Protein AF-A0AAV1HXH6-F1 (afdb_monomer_lite)

Organism: NCBI:txid1274662

pLDDT: mean 84.02, std 16.21, range [29.72, 97.31]

Structure (mmCIF, N/CA/C/O backbone):
data_AF-A0AAV1HXH6-F1
#
_entry.id   AF-A0AAV1HXH6-F1
#
loop_
_atom_site.group_PDB
_atom_site.id
_atom_site.type_symbol
_atom_site.label_atom_id
_atom_site.label_alt_id
_atom_site.label_comp_id
_atom_site.label_asym_id
_atom_site.label_entity_id
_atom_site.label_seq_id
_atom_site.pdbx_PDB_ins_code
_atom_site.Cartn_x
_atom_site.Cartn_y
_atom_site.Cartn_z
_atom_site.occupancy
_atom_site.B_iso_or_equiv
_atom_site.auth_seq_id
_atom_site.auth_comp_id
_atom_site.auth_asym_id
_atom_site.auth_atom_id
_atom_site.pdbx_PDB_model_num
ATOM 1 N N . MET A 1 1 ? -9.340 16.991 22.546 1.00 29.72 1 MET A N 1
ATOM 2 C CA . MET A 1 1 ? -9.639 16.203 21.328 1.00 29.72 1 MET A CA 1
ATOM 3 C C . MET A 1 1 ? -10.365 14.950 21.791 1.00 29.72 1 MET A C 1
ATOM 5 O O . MET A 1 1 ? -9.831 14.283 22.661 1.00 29.72 1 MET A O 1
ATOM 9 N N . ARG A 1 2 ? -11.590 14.676 21.324 1.00 31.89 2 ARG A N 1
ATOM 10 C CA . ARG A 1 2 ? -12.298 13.435 21.685 1.00 31.89 2 ARG A CA 1
AT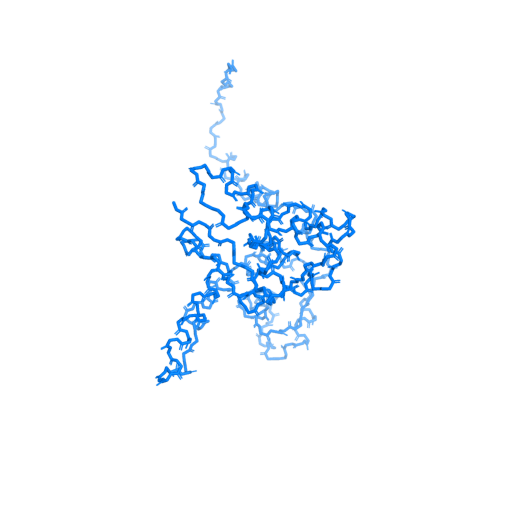OM 11 C C . ARG A 1 2 ? -11.776 12.326 20.773 1.00 31.89 2 ARG A C 1
ATOM 13 O O . ARG A 1 2 ? -12.082 12.335 19.585 1.00 31.89 2 ARG A O 1
ATOM 20 N N . HIS A 1 3 ? -10.936 11.441 21.297 1.00 36.97 3 HIS A N 1
ATOM 21 C CA . HIS A 1 3 ? -10.544 10.219 20.602 1.00 36.97 3 HIS A CA 1
ATOM 22 C C . HIS A 1 3 ? -11.524 9.132 21.024 1.00 36.97 3 HIS A C 1
ATOM 24 O O . HIS A 1 3 ? -11.464 8.638 22.142 1.00 36.97 3 HIS A O 1
ATOM 30 N N . THR A 1 4 ? -12.490 8.827 20.163 1.00 35.78 4 THR A N 1
ATOM 31 C CA . THR A 1 4 ? -13.353 7.662 20.355 1.00 35.78 4 THR A CA 1
ATOM 32 C C . THR A 1 4 ? -12.683 6.495 19.636 1.00 35.78 4 THR A C 1
ATOM 34 O O . THR A 1 4 ? -12.487 6.603 18.421 1.00 35.78 4 THR A O 1
ATOM 37 N N . PRO A 1 5 ? -12.290 5.411 20.327 1.00 47.81 5 PRO A N 1
ATOM 38 C CA . PRO A 1 5 ? -11.871 4.197 19.644 1.00 47.81 5 PRO A CA 1
ATOM 39 C C . PRO A 1 5 ? -13.063 3.687 18.831 1.00 47.81 5 PRO A C 1
ATOM 41 O O . PRO A 1 5 ? -14.157 3.503 19.364 1.00 47.81 5 PRO A O 1
ATOM 44 N N . VAL A 1 6 ? -12.878 3.529 17.520 1.00 53.16 6 VAL A N 1
ATOM 45 C CA . VAL A 1 6 ? -13.952 3.075 16.634 1.00 53.16 6 VAL A CA 1
ATOM 46 C C . VAL A 1 6 ? -13.700 1.621 16.271 1.00 53.16 6 VAL A C 1
ATOM 48 O O . VAL A 1 6 ? -12.845 1.314 15.444 1.00 53.16 6 VAL A O 1
ATOM 51 N N . ALA A 1 7 ? -14.451 0.732 16.910 1.00 60.41 7 ALA A N 1
ATOM 52 C CA . ALA A 1 7 ? -14.540 -0.681 16.572 1.00 60.41 7 ALA A CA 1
ATOM 53 C C . ALA A 1 7 ? -15.967 -0.988 16.107 1.00 60.41 7 ALA A C 1
ATOM 55 O O . ALA A 1 7 ? -16.924 -0.356 16.562 1.00 60.41 7 ALA A O 1
ATOM 56 N N . LEU A 1 8 ? -16.123 -1.959 15.206 1.00 60.53 8 LEU A N 1
ATOM 57 C CA . LEU A 1 8 ? -17.444 -2.487 14.888 1.00 60.53 8 LEU A CA 1
ATOM 58 C C . LEU A 1 8 ? -17.823 -3.460 16.007 1.00 60.53 8 LEU A C 1
ATOM 60 O O . LEU A 1 8 ? -17.295 -4.567 16.084 1.00 60.53 8 LEU A O 1
ATOM 64 N N . LEU A 1 9 ? -18.672 -3.003 16.920 1.00 70.25 9 LEU A N 1
ATOM 65 C CA . LEU A 1 9 ? -19.090 -3.780 18.078 1.00 70.25 9 LEU A CA 1
ATOM 66 C C . LEU A 1 9 ? -20.442 -4.421 17.790 1.00 70.25 9 LEU A C 1
ATOM 68 O O . LEU A 1 9 ? -21.387 -3.743 17.383 1.00 70.25 9 LEU A O 1
ATOM 72 N N . LEU A 1 10 ? -20.540 -5.724 18.047 1.00 76.62 10 LEU A N 1
ATOM 73 C CA . LEU A 1 10 ? -21.838 -6.354 18.263 1.00 76.62 10 LEU A CA 1
ATOM 74 C C . LEU A 1 10 ? -22.478 -5.754 19.523 1.00 76.62 10 LEU A C 1
ATOM 76 O O . LEU A 1 10 ? -21.785 -5.183 20.372 1.00 76.62 10 LEU A O 1
ATOM 80 N N . GLN A 1 11 ? -23.798 -5.875 19.647 1.00 86.12 11 GLN A N 1
ATOM 81 C CA . GLN A 1 11 ? -24.549 -5.297 20.763 1.00 86.12 11 GLN A CA 1
ATOM 82 C C . GLN A 1 11 ? -23.999 -5.764 22.122 1.00 86.12 11 GLN A C 1
ATOM 84 O O . GLN A 1 11 ? -23.861 -4.961 23.044 1.00 86.12 11 GLN A O 1
ATOM 89 N N . GLU A 1 12 ? -23.599 -7.032 22.210 1.00 88.50 12 GLU A N 1
ATOM 90 C CA . GLU A 1 12 ? -22.975 -7.644 23.381 1.00 88.50 12 GLU A CA 1
ATOM 91 C C . GLU A 1 12 ? -21.614 -7.007 23.697 1.00 88.50 12 GLU A C 1
ATOM 93 O O . GLU A 1 12 ? -21.319 -6.698 24.850 1.00 88.50 12 GLU A O 1
ATOM 98 N N . GLY A 1 13 ? -20.796 -6.749 22.671 1.00 88.25 13 GLY A N 1
ATOM 99 C CA . GLY A 1 13 ? -19.498 -6.092 22.829 1.00 88.25 13 GLY A CA 1
ATOM 100 C C . GLY A 1 13 ? -19.638 -4.657 23.337 1.00 88.25 13 GLY A C 1
ATOM 101 O O . GLY A 1 13 ? -18.912 -4.253 24.241 1.00 88.25 13 GLY A O 1
ATOM 102 N N . LEU A 1 14 ? -20.608 -3.898 22.816 1.00 90.88 14 LEU A N 1
ATOM 103 C CA . LEU A 1 14 ? -20.882 -2.542 23.297 1.00 90.88 14 LEU A CA 1
ATOM 104 C C . LEU A 1 14 ? -21.309 -2.540 24.769 1.00 90.88 14 LEU A C 1
ATOM 106 O O . LEU A 1 14 ? -20.823 -1.710 25.537 1.00 90.88 14 LEU A O 1
ATOM 110 N N . GLN A 1 15 ? -22.176 -3.474 25.166 1.00 93.06 15 GLN A N 1
ATOM 111 C CA . GLN A 1 15 ? -22.604 -3.606 26.556 1.00 93.06 15 GLN A CA 1
ATOM 112 C C . GLN A 1 15 ? -21.409 -3.877 27.482 1.00 93.06 15 GLN A C 1
ATOM 114 O O . GLN A 1 15 ? -21.272 -3.210 28.505 1.00 93.06 15 GLN A O 1
ATOM 119 N N . VAL A 1 16 ? -20.506 -4.787 27.097 1.00 93.81 16 VAL A N 1
ATOM 120 C CA . VAL A 1 16 ? -19.280 -5.074 27.860 1.00 93.81 16 VAL A CA 1
ATOM 121 C C . VAL A 1 16 ? -18.440 -3.810 28.081 1.00 93.81 16 VAL A C 1
ATOM 123 O O . VAL A 1 16 ? -17.980 -3.571 29.197 1.00 93.81 16 VAL A O 1
ATOM 126 N N . LEU A 1 17 ? -18.271 -2.974 27.052 1.00 93.81 17 LEU A N 1
ATOM 127 C CA . LEU A 1 17 ? -17.514 -1.723 27.182 1.00 93.81 17 LEU A CA 1
ATOM 128 C C . LEU A 1 17 ? -18.231 -0.674 28.045 1.00 93.81 17 LEU A C 1
ATOM 130 O O . LEU A 1 17 ? -17.579 0.086 28.758 1.00 93.81 17 LEU A O 1
ATOM 134 N N . GLN A 1 18 ? -19.564 -0.615 27.989 1.00 94.31 18 GLN A N 1
ATOM 135 C CA . GLN A 1 18 ? -20.363 0.294 28.816 1.00 94.31 18 GLN A CA 1
ATOM 136 C C . GLN A 1 18 ? -20.326 -0.095 30.301 1.00 94.31 18 GLN A C 1
ATOM 138 O O . GLN A 1 18 ? -20.235 0.785 31.155 1.00 94.31 18 GLN A O 1
ATOM 143 N N . GLU A 1 19 ? -20.360 -1.394 30.608 1.00 95.38 19 GLU A N 1
ATOM 144 C CA . GLU A 1 19 ? -20.298 -1.921 31.978 1.00 95.38 19 GLU A CA 1
ATOM 145 C C . GLU A 1 19 ? -18.957 -1.659 32.674 1.00 95.38 19 GLU A C 1
ATOM 147 O O . GLU A 1 19 ? -18.934 -1.500 33.893 1.00 95.38 19 GLU A O 1
ATOM 152 N N . ASP A 1 20 ? -17.846 -1.608 31.932 1.00 95.25 20 ASP A N 1
ATOM 153 C CA . ASP A 1 20 ? -16.529 -1.294 32.507 1.00 95.25 20 ASP A CA 1
ATOM 154 C C . ASP A 1 20 ? -16.483 0.120 33.114 1.00 95.25 20 ASP A C 1
ATOM 156 O O . ASP A 1 20 ? -15.758 0.372 34.077 1.00 95.25 20 ASP A O 1
ATOM 160 N N . GLY A 1 21 ? -17.269 1.052 32.568 1.00 94.00 21 GLY A N 1
ATOM 161 C CA . GLY A 1 21 ? -17.393 2.423 33.064 1.00 94.00 21 GLY A CA 1
ATOM 162 C C . GLY A 1 21 ? -16.171 3.319 32.824 1.00 94.00 21 GLY A C 1
ATOM 163 O O . GLY A 1 21 ? -16.298 4.536 32.955 1.00 94.00 21 GLY A O 1
ATOM 164 N N . ARG A 1 22 ? -15.010 2.767 32.439 1.00 95.12 22 ARG A N 1
ATOM 165 C CA . ARG A 1 22 ? -13.796 3.535 32.109 1.00 95.12 22 ARG A CA 1
ATOM 166 C C . ARG A 1 22 ? -13.632 3.678 30.599 1.00 95.12 22 ARG A C 1
ATOM 168 O O . ARG A 1 22 ? -13.420 4.783 30.118 1.00 95.12 22 ARG A O 1
ATOM 175 N N . VAL A 1 23 ? -13.834 2.606 29.830 1.00 94.56 23 VAL A N 1
ATOM 176 C CA . VAL A 1 23 ? -13.575 2.594 28.372 1.00 94.56 23 VAL A CA 1
ATOM 177 C C . VAL A 1 23 ? -14.225 3.757 27.603 1.00 94.56 23 VAL A C 1
ATOM 179 O O . VAL A 1 23 ? -13.621 4.306 26.685 1.00 94.56 23 VAL A O 1
ATOM 182 N N . LEU A 1 24 ? -15.445 4.159 27.973 1.00 93.56 24 LEU A N 1
ATOM 183 C CA . LEU A 1 24 ? -16.192 5.242 27.314 1.00 93.56 24 LEU A CA 1
ATOM 184 C C . LEU A 1 24 ? -16.243 6.545 28.135 1.00 93.56 24 LEU A C 1
A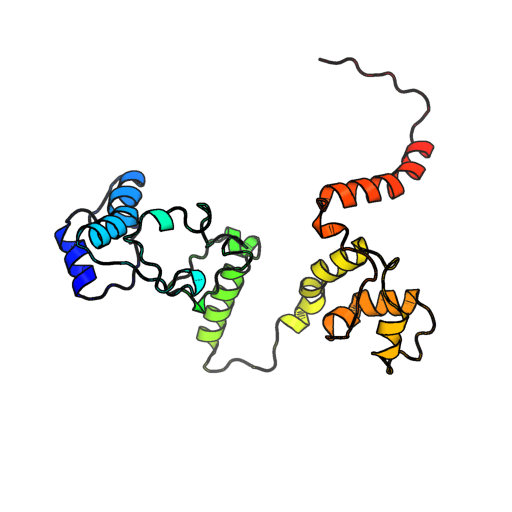TOM 186 O O . LEU A 1 24 ? -17.061 7.422 27.850 1.00 93.56 24 LEU A O 1
ATOM 190 N N . ALA A 1 25 ? -15.399 6.676 29.160 1.00 94.31 25 ALA A N 1
ATOM 191 C CA . ALA A 1 25 ? -15.329 7.868 29.996 1.00 94.31 25 ALA A CA 1
ATOM 192 C C . ALA A 1 25 ? -14.592 9.029 29.304 1.00 94.31 25 ALA A C 1
ATOM 194 O O . ALA A 1 25 ? -13.835 8.860 28.346 1.00 94.31 25 ALA A O 1
ATOM 195 N N . CYS A 1 26 ? -14.812 10.241 29.813 1.00 95.19 26 CYS A N 1
ATOM 196 C CA . CYS A 1 26 ? -14.028 11.410 29.431 1.00 95.19 26 CYS A CA 1
ATOM 197 C C . CYS A 1 26 ? -12.743 11.465 30.259 1.00 95.19 26 CYS A C 1
ATOM 199 O O . CYS A 1 26 ? -12.790 11.343 31.482 1.00 95.19 26 CYS A O 1
ATOM 201 N N . TYR A 1 27 ? -11.625 11.739 29.595 1.00 94.94 27 TYR A N 1
ATOM 202 C CA . TYR A 1 27 ? -10.315 11.882 30.222 1.00 94.94 27 TYR A CA 1
ATOM 203 C C . TYR A 1 27 ? -9.724 13.258 29.931 1.00 94.94 27 TYR A C 1
ATOM 205 O O . TYR A 1 27 ? -9.927 13.817 28.849 1.00 94.94 27 TYR A O 1
ATOM 213 N N . GLU A 1 28 ? -8.983 13.796 30.898 1.00 95.88 28 GLU A N 1
ATOM 214 C CA . GLU A 1 28 ? -8.232 15.045 30.734 1.00 95.88 28 GLU A CA 1
ATOM 215 C C . GLU A 1 28 ? -6.853 14.802 30.102 1.00 95.88 28 GLU A C 1
ATOM 217 O O . GLU A 1 28 ? -6.358 15.648 29.357 1.00 95.88 28 GLU A O 1
ATOM 222 N N . ASP A 1 29 ? -6.261 13.627 30.348 1.00 95.12 29 ASP A N 1
ATOM 223 C CA . ASP A 1 29 ? -4.942 13.237 29.848 1.00 95.12 29 ASP A CA 1
ATOM 224 C C . ASP A 1 29 ? -5.046 12.262 28.657 1.00 95.12 29 ASP A C 1
ATOM 226 O O . ASP A 1 29 ? -5.858 11.328 28.624 1.00 95.12 29 ASP A O 1
ATOM 230 N N . MET A 1 30 ? -4.179 12.464 27.665 1.00 93.75 30 MET A N 1
ATOM 231 C CA . MET A 1 30 ? -4.030 11.575 26.516 1.00 93.75 30 MET A CA 1
ATOM 232 C C . MET A 1 30 ? -3.557 10.176 26.930 1.00 93.75 30 MET A C 1
ATOM 234 O O . MET A 1 30 ? -4.036 9.192 26.375 1.00 93.75 30 MET A O 1
ATOM 238 N N . ARG A 1 31 ? -2.651 10.066 27.906 1.00 95.19 31 ARG A N 1
ATOM 239 C CA . ARG A 1 31 ? -2.173 8.789 28.450 1.00 95.19 31 ARG A CA 1
ATOM 240 C C . ARG A 1 31 ? -3.334 7.958 28.976 1.00 95.19 31 ARG A C 1
ATOM 242 O O . ARG A 1 31 ? -3.424 6.777 28.660 1.00 95.19 31 ARG A O 1
ATOM 249 N N . ASP A 1 32 ? -4.219 8.578 29.748 1.00 95.31 32 ASP A N 1
ATOM 250 C CA . ASP A 1 32 ? -5.373 7.895 30.330 1.00 95.31 32 ASP A CA 1
ATOM 251 C C . ASP A 1 32 ? -6.391 7.519 29.249 1.00 95.31 32 ASP A C 1
ATOM 253 O O . ASP A 1 32 ? -6.935 6.419 29.282 1.00 95.31 32 ASP A O 1
ATOM 257 N N . THR A 1 33 ? -6.557 8.363 28.226 1.00 94.12 33 THR A N 1
ATOM 258 C CA . THR A 1 33 ? -7.357 8.025 27.038 1.00 94.12 33 THR A CA 1
ATOM 259 C C . THR A 1 33 ? -6.810 6.780 26.330 1.00 94.12 33 THR A C 1
ATOM 261 O O . THR A 1 33 ? -7.553 5.842 26.058 1.00 94.12 33 THR A O 1
ATOM 264 N N . ILE A 1 34 ? -5.504 6.728 26.056 1.00 90.81 34 ILE A N 1
ATOM 265 C CA . ILE A 1 34 ? -4.877 5.581 25.384 1.00 90.81 34 ILE A CA 1
ATOM 266 C C . ILE A 1 34 ? -5.000 4.329 26.254 1.00 90.81 34 ILE A C 1
ATOM 268 O O . ILE A 1 34 ? -5.398 3.272 25.772 1.00 90.81 34 ILE A O 1
ATOM 272 N N . TYR A 1 35 ? -4.670 4.438 27.540 1.00 94.62 35 TYR A N 1
ATOM 273 C CA . TYR A 1 35 ? -4.611 3.285 28.427 1.00 94.62 35 TYR A CA 1
ATOM 274 C C . TYR A 1 35 ? -5.999 2.719 28.740 1.00 94.62 35 TYR A C 1
ATOM 276 O O . TYR A 1 35 ? -6.219 1.525 28.565 1.00 94.62 35 TYR A O 1
ATOM 284 N N . TYR A 1 36 ? -6.946 3.555 29.176 1.00 95.12 36 TYR A N 1
ATOM 285 C CA . TYR A 1 36 ? -8.262 3.083 29.610 1.00 95.12 36 TYR A CA 1
ATOM 286 C C . TYR A 1 36 ? -9.274 2.950 28.472 1.00 95.12 36 TYR A C 1
ATOM 288 O O . TYR A 1 36 ? -10.127 2.071 28.552 1.00 95.12 36 TYR A O 1
ATOM 296 N N . ALA A 1 37 ? -9.197 3.776 27.424 1.00 93.56 37 ALA A N 1
ATOM 297 C CA . ALA A 1 37 ? -10.134 3.690 26.305 1.00 93.56 37 ALA A CA 1
ATOM 298 C C . ALA A 1 37 ? -9.582 2.832 25.161 1.00 93.56 37 ALA A C 1
ATOM 300 O O . ALA A 1 37 ? -10.184 1.819 24.827 1.00 93.56 37 ALA A O 1
ATOM 301 N N . GLU A 1 38 ? -8.443 3.190 24.560 1.00 89.94 38 GLU A N 1
ATOM 302 C CA . GLU A 1 38 ? -7.959 2.501 23.348 1.00 89.94 38 GLU A CA 1
ATOM 303 C C . GLU A 1 38 ? -7.479 1.069 23.641 1.00 89.94 38 GLU A C 1
ATOM 305 O O . GLU A 1 38 ? -8.010 0.099 23.097 1.00 89.94 38 GLU A O 1
ATOM 310 N N . VAL A 1 39 ? -6.495 0.931 24.533 1.00 90.81 39 VAL A N 1
ATOM 311 C CA . VAL A 1 39 ? -5.961 -0.372 24.960 1.00 90.81 39 VAL A CA 1
ATOM 312 C C . VAL A 1 39 ? -6.952 -1.067 25.892 1.00 90.81 39 VAL A C 1
ATOM 314 O O . VAL A 1 39 ? -7.214 -2.261 25.739 1.00 90.81 39 VAL A O 1
ATOM 317 N N . GLY A 1 40 ? -7.552 -0.308 26.812 1.00 94.56 40 GLY A N 1
ATOM 318 C CA . GLY A 1 40 ? -8.512 -0.810 27.789 1.00 94.56 40 GLY A CA 1
ATOM 319 C C . GLY A 1 40 ? -9.739 -1.457 27.155 1.00 94.56 40 GLY A C 1
ATOM 320 O O . GLY A 1 40 ? -10.127 -2.528 27.602 1.00 94.56 40 GLY A O 1
ATOM 321 N N . ALA A 1 41 ? -10.281 -0.916 26.053 1.00 94.19 41 ALA A N 1
ATOM 322 C CA . ALA A 1 41 ? -11.383 -1.564 25.335 1.00 94.19 41 ALA A CA 1
ATOM 323 C C . ALA A 1 41 ? -11.033 -2.997 24.914 1.00 94.19 41 ALA A C 1
ATOM 325 O O . ALA A 1 41 ? -11.830 -3.917 25.099 1.00 94.19 41 ALA A O 1
ATOM 326 N N . SER A 1 42 ? -9.830 -3.195 24.370 1.00 92.44 42 SER A N 1
ATOM 327 C CA . SER A 1 42 ? -9.375 -4.519 23.942 1.00 92.44 42 SER A CA 1
ATOM 328 C C . SER A 1 42 ? -9.174 -5.444 25.142 1.00 92.44 42 SER A C 1
ATOM 330 O O . SER A 1 42 ? -9.623 -6.588 25.116 1.00 92.44 42 SER A O 1
ATOM 332 N N . ALA A 1 43 ? -8.564 -4.935 26.218 1.00 93.62 43 ALA A N 1
ATOM 333 C CA . ALA A 1 43 ? -8.366 -5.686 27.453 1.00 93.62 43 ALA A CA 1
ATOM 334 C C . ALA A 1 43 ? -9.698 -6.143 28.071 1.00 93.62 43 ALA A C 1
ATOM 336 O O . ALA A 1 43 ? -9.862 -7.332 28.322 1.00 93.62 43 ALA A O 1
ATOM 337 N N . THR A 1 44 ? -10.683 -5.249 28.221 1.00 95.12 44 THR A N 1
ATOM 338 C CA . THR A 1 44 ? -12.005 -5.568 28.786 1.00 95.12 44 THR A CA 1
ATOM 339 C C . THR A 1 44 ? -12.713 -6.675 27.996 1.00 95.12 44 THR A C 1
ATOM 341 O O . THR A 1 44 ? -13.294 -7.586 28.588 1.00 95.12 44 THR A O 1
ATOM 344 N N . ILE A 1 45 ? -12.663 -6.630 26.660 1.00 93.88 45 ILE A N 1
ATOM 345 C CA . ILE A 1 45 ? -13.258 -7.668 25.803 1.00 93.88 45 ILE A CA 1
ATOM 346 C C . ILE A 1 45 ? -12.587 -9.026 26.056 1.00 93.88 45 ILE A C 1
ATOM 348 O O . ILE A 1 45 ? -13.282 -10.023 26.270 1.00 93.88 45 ILE A O 1
ATOM 352 N N . LEU A 1 46 ? -11.251 -9.059 26.085 1.00 93.75 46 LEU A N 1
ATOM 353 C CA . LEU A 1 46 ? -10.477 -10.284 26.302 1.00 93.75 46 LEU A CA 1
ATOM 354 C C . LEU A 1 46 ? -10.653 -10.848 27.724 1.00 93.75 46 LEU A C 1
ATOM 356 O O . LEU A 1 46 ? -10.817 -12.056 27.888 1.00 93.75 46 LEU A O 1
ATOM 360 N N . GLU A 1 47 ? -10.690 -9.995 28.751 1.00 94.12 47 GLU A N 1
ATOM 361 C CA . GLU A 1 47 ? -10.910 -10.374 30.158 1.00 94.12 47 GLU A CA 1
ATOM 362 C C . GLU A 1 47 ? -12.281 -11.027 30.387 1.00 94.12 47 GLU A C 1
ATOM 364 O O . GLU A 1 47 ? -12.425 -11.898 31.246 1.00 94.12 47 GLU A O 1
ATOM 369 N N . ARG A 1 48 ? -13.291 -10.654 29.591 1.00 92.94 48 ARG A N 1
ATOM 370 C CA . ARG A 1 48 ? -14.627 -11.272 29.608 1.00 92.94 48 ARG A CA 1
ATOM 371 C C . ARG A 1 48 ? -14.707 -12.569 28.785 1.00 92.94 48 ARG A C 1
ATOM 373 O O . ARG A 1 48 ? -15.789 -13.132 28.646 1.00 92.94 48 ARG A O 1
ATOM 380 N N . GLY A 1 49 ? -13.582 -13.061 28.260 1.00 92.19 49 GLY A N 1
ATOM 381 C CA . GLY A 1 49 ? -13.476 -14.333 27.535 1.00 92.19 49 GLY A CA 1
ATOM 382 C C . GLY A 1 49 ? -13.830 -14.263 26.046 1.00 92.19 49 GLY A C 1
ATOM 383 O O . GLY A 1 49 ? -13.754 -15.285 25.353 1.00 92.19 49 GLY A O 1
ATOM 384 N N . TYR A 1 50 ? -14.181 -13.079 25.541 1.00 92.38 50 TYR A N 1
ATOM 385 C CA . TYR A 1 50 ? -14.380 -12.848 24.113 1.00 92.38 50 TYR A CA 1
ATOM 386 C C . TYR A 1 50 ? -13.033 -12.734 23.388 1.00 92.38 50 TYR A C 1
ATOM 388 O O . TYR A 1 50 ? -11.981 -12.575 24.003 1.00 92.38 50 TYR A O 1
ATOM 396 N N . THR A 1 51 ? -13.062 -12.824 22.059 1.00 92.12 51 THR A N 1
ATOM 397 C CA . THR A 1 51 ? -11.919 -12.483 21.201 1.00 92.12 51 THR A CA 1
ATOM 398 C C . THR A 1 51 ? -12.260 -11.258 20.363 1.00 92.12 51 THR A C 1
ATOM 400 O O . THR A 1 51 ? -13.424 -10.880 20.229 1.00 92.12 51 THR A O 1
ATOM 403 N N . ILE A 1 52 ? -11.233 -10.653 19.785 1.00 91.50 52 ILE A N 1
ATOM 404 C CA . ILE A 1 52 ? -11.346 -9.592 18.788 1.00 91.50 52 ILE A CA 1
ATOM 405 C C . ILE A 1 52 ? -11.109 -10.234 17.417 1.00 91.50 52 ILE A C 1
ATOM 407 O O . ILE A 1 52 ? -10.442 -11.261 17.323 1.00 91.50 52 ILE A O 1
ATOM 411 N N . ASP A 1 53 ? -11.669 -9.668 16.356 1.00 91.50 53 ASP A N 1
ATOM 412 C CA . ASP A 1 53 ? -11.353 -10.073 14.986 1.00 91.50 53 ASP A CA 1
ATOM 413 C C . ASP A 1 53 ? -11.015 -8.833 14.151 1.00 91.50 53 ASP A C 1
ATOM 415 O O . ASP A 1 53 ? -11.273 -7.697 14.560 1.00 91.50 53 ASP A O 1
ATOM 419 N N . SER A 1 54 ? -10.411 -9.045 12.986 1.00 90.88 54 SER A N 1
ATOM 420 C CA . SER A 1 54 ? -9.970 -7.987 12.087 1.00 90.88 54 SER A CA 1
ATOM 421 C C . SER A 1 54 ? -10.544 -8.169 10.688 1.00 90.88 54 SER A C 1
ATOM 423 O O . SER A 1 54 ? -10.634 -9.276 10.160 1.00 90.88 54 SER A O 1
ATOM 425 N N . LEU A 1 55 ? -10.887 -7.048 10.051 1.00 91.94 55 LEU A N 1
ATOM 426 C CA . LEU A 1 55 ? -11.200 -7.016 8.620 1.00 91.94 55 LEU A CA 1
ATOM 427 C C . LEU A 1 55 ? -9.938 -7.174 7.756 1.00 91.94 55 LEU A C 1
ATOM 429 O O . LEU A 1 55 ? -10.030 -7.584 6.599 1.00 91.94 55 LEU A O 1
ATOM 433 N N . MET A 1 56 ? -8.762 -6.906 8.329 1.00 91.88 56 MET A N 1
ATOM 434 C CA . MET A 1 56 ? -7.487 -7.076 7.646 1.00 91.88 56 MET A CA 1
ATOM 435 C C . MET A 1 56 ? -7.179 -8.562 7.474 1.00 91.88 56 MET A C 1
ATOM 437 O O . MET A 1 56 ? -7.071 -9.298 8.457 1.00 91.88 56 MET A O 1
ATOM 441 N N . LEU A 1 57 ? -6.976 -8.993 6.227 1.00 91.31 57 LEU A N 1
ATOM 442 C CA . LEU A 1 57 ? -6.855 -10.411 5.874 1.00 91.31 57 LEU A CA 1
ATOM 443 C C . LEU A 1 57 ? -5.769 -11.163 6.656 1.00 91.31 57 LEU A C 1
ATOM 445 O O . LEU A 1 57 ? -5.990 -12.311 7.029 1.00 91.31 57 LEU A O 1
ATOM 449 N N . ARG A 1 58 ? -4.630 -10.528 6.955 1.00 90.44 58 ARG A N 1
ATOM 450 C CA . ARG A 1 58 ? -3.536 -11.139 7.733 1.00 90.44 58 ARG A CA 1
ATOM 451 C C . ARG A 1 58 ? -3.930 -11.488 9.169 1.00 90.44 58 ARG A C 1
ATOM 453 O O . ARG A 1 58 ? -3.376 -12.419 9.740 1.00 90.44 58 ARG A O 1
ATOM 460 N N . TYR A 1 59 ? -4.824 -10.702 9.762 1.00 91.81 59 TYR A N 1
ATOM 461 C CA . TYR A 1 59 ? -5.167 -10.769 11.186 1.00 91.81 59 TYR A CA 1
ATOM 462 C C . TYR A 1 59 ? -6.546 -11.377 11.436 1.00 91.81 59 TYR A C 1
ATOM 464 O O . TYR A 1 59 ? -6.966 -11.509 12.586 1.00 91.81 59 TYR A O 1
ATOM 472 N N . LYS A 1 60 ? -7.250 -11.743 10.364 1.00 92.81 60 LYS A N 1
ATOM 473 C CA . LYS A 1 60 ? -8.570 -12.349 10.427 1.00 92.81 60 LYS A CA 1
ATOM 474 C C . LYS A 1 60 ? -8.501 -13.737 11.060 1.00 92.81 60 LYS A C 1
ATOM 476 O O . LYS A 1 60 ? -7.699 -14.574 10.649 1.00 92.81 60 LYS A O 1
ATOM 481 N N . GLY A 1 61 ? -9.371 -13.993 12.030 1.00 93.81 61 GLY A N 1
ATOM 482 C CA . GLY A 1 61 ? -9.468 -15.274 12.729 1.00 93.81 61 GLY A CA 1
ATOM 483 C C . GLY A 1 61 ? -8.305 -15.573 13.680 1.00 93.81 61 GLY A C 1
ATOM 484 O O . GLY A 1 61 ? -8.214 -16.692 14.183 1.00 93.81 61 GLY A O 1
ATOM 485 N N . VAL A 1 62 ? -7.419 -14.606 13.939 1.00 93.69 62 VAL A N 1
ATOM 486 C CA . VAL A 1 62 ? -6.381 -14.749 14.965 1.00 93.69 62 VAL A CA 1
ATOM 487 C C . VAL A 1 62 ? -7.046 -14.771 16.341 1.00 93.69 62 VAL A C 1
ATOM 489 O O . VAL A 1 62 ? -7.834 -13.890 16.677 1.00 93.69 62 VAL A O 1
ATOM 492 N N . ASP A 1 63 ? -6.717 -15.775 17.155 1.00 93.62 63 ASP A N 1
ATOM 493 C CA . ASP A 1 63 ? -7.171 -15.827 18.544 1.00 93.62 63 ASP A CA 1
ATOM 494 C C . ASP A 1 63 ? -6.286 -14.936 19.420 1.00 93.62 63 ASP A C 1
ATOM 496 O O . ASP A 1 63 ? -5.165 -15.301 19.786 1.00 93.62 63 ASP A O 1
ATOM 500 N N . TRP A 1 64 ? -6.798 -13.761 19.773 1.00 92.56 64 TRP A N 1
ATOM 501 C CA . TRP A 1 64 ? -6.071 -12.776 20.575 1.00 92.56 64 TRP A CA 1
ATOM 502 C C . TRP A 1 64 ? -6.068 -13.087 22.070 1.00 92.56 64 TRP A C 1
ATOM 504 O O . TRP A 1 64 ? -5.381 -12.409 22.831 1.00 92.56 64 TRP A O 1
ATOM 514 N N . ARG A 1 65 ? -6.769 -14.135 22.514 1.00 92.81 65 ARG A N 1
ATOM 515 C CA . ARG A 1 65 ? -6.659 -14.632 23.894 1.00 92.81 65 ARG A CA 1
ATOM 516 C C . ARG A 1 65 ? -5.344 -15.382 24.109 1.00 92.81 65 ARG A C 1
ATOM 518 O O . ARG A 1 65 ? -4.865 -15.479 25.236 1.00 92.81 65 ARG A O 1
ATOM 525 N N . ASN A 1 66 ? -4.740 -15.892 23.033 1.00 93.44 66 ASN A N 1
ATOM 526 C CA . ASN A 1 66 ? -3.408 -16.473 23.078 1.00 93.44 66 ASN A CA 1
ATOM 527 C C . ASN A 1 66 ? -2.340 -15.367 23.035 1.00 93.44 66 ASN A C 1
ATOM 529 O O . ASN A 1 66 ? -2.094 -14.758 21.993 1.00 93.44 66 ASN A O 1
ATOM 533 N N . GLN A 1 67 ? -1.663 -15.151 24.164 1.00 92.25 67 GLN A N 1
ATOM 534 C CA . GLN A 1 67 ? -0.637 -14.114 24.304 1.00 92.25 67 GLN A CA 1
ATOM 535 C C . GLN A 1 67 ? 0.584 -14.318 23.397 1.00 92.25 67 GLN A C 1
ATOM 537 O O . GLN A 1 67 ? 1.287 -13.350 23.117 1.00 92.25 67 GLN A O 1
ATOM 542 N N . SER A 1 68 ? 0.820 -15.523 22.857 1.00 92.69 68 SER A N 1
ATOM 543 C CA . SER A 1 68 ? 1.883 -15.714 21.858 1.00 92.69 68 SER A CA 1
ATOM 544 C C . SER A 1 68 ? 1.645 -14.912 20.574 1.00 92.69 68 SER A C 1
ATOM 546 O O . SER A 1 68 ? 2.572 -14.724 19.795 1.00 92.69 68 SER A O 1
ATOM 548 N N . ASN A 1 69 ? 0.413 -14.445 20.347 1.00 91.94 69 ASN A N 1
ATOM 549 C CA . ASN A 1 69 ? 0.048 -13.627 19.196 1.00 91.94 69 ASN A CA 1
ATOM 550 C C . ASN A 1 69 ? 0.240 -12.120 19.444 1.00 91.94 69 ASN A C 1
ATOM 552 O O . ASN A 1 69 ? 0.033 -11.339 18.524 1.00 91.94 69 ASN A O 1
ATOM 556 N N . TRP A 1 70 ? 0.604 -11.686 20.658 1.00 88.56 70 TRP A N 1
ATOM 557 C CA . TRP A 1 70 ? 0.632 -10.258 21.018 1.00 88.56 70 TRP A CA 1
ATOM 558 C C . TRP A 1 70 ? 1.859 -9.513 20.489 1.00 88.56 70 TRP A C 1
ATOM 560 O O . TRP A 1 70 ? 1.796 -8.299 20.316 1.00 88.56 70 TRP A O 1
ATOM 570 N N . ASP A 1 71 ? 2.931 -10.224 20.129 1.00 85.75 71 ASP A N 1
ATOM 571 C CA . ASP A 1 71 ? 4.041 -9.668 19.340 1.00 85.75 71 ASP A CA 1
ATOM 572 C C . ASP A 1 71 ? 3.683 -9.594 17.839 1.00 85.75 71 ASP A C 1
ATOM 574 O O . ASP A 1 71 ? 4.472 -9.896 16.937 1.00 85.75 71 ASP A O 1
ATOM 578 N N . CYS A 1 72 ? 2.424 -9.260 17.541 1.00 80.19 72 CYS A N 1
ATOM 579 C CA . CYS A 1 72 ? 1.943 -9.210 16.173 1.00 80.19 72 CYS A CA 1
ATOM 580 C C . CYS A 1 72 ? 2.656 -8.095 15.409 1.00 80.19 72 CYS A C 1
ATOM 582 O O . CYS A 1 72 ? 2.853 -6.986 15.911 1.00 80.19 72 CYS A O 1
ATOM 584 N N . ASN A 1 73 ? 3.008 -8.390 14.157 1.00 84.88 73 ASN A N 1
ATOM 585 C CA . ASN A 1 73 ? 3.669 -7.445 13.260 1.00 84.88 73 ASN A CA 1
ATOM 586 C C . ASN A 1 73 ? 5.001 -6.885 13.797 1.00 84.88 73 ASN A C 1
ATOM 588 O O . ASN A 1 73 ? 5.381 -5.777 13.421 1.00 84.88 73 ASN A O 1
ATOM 592 N N . ALA A 1 74 ? 5.681 -7.616 14.692 1.00 87.06 74 ALA A N 1
ATOM 593 C CA . ALA A 1 74 ? 6.924 -7.183 15.337 1.00 87.06 74 ALA A CA 1
ATOM 594 C C . ALA A 1 74 ? 6.818 -5.779 15.974 1.00 87.06 74 ALA A C 1
ATOM 596 O O . ALA A 1 74 ? 7.737 -4.963 15.884 1.00 87.06 74 ALA A O 1
ATOM 597 N N . GLY A 1 75 ? 5.649 -5.453 16.540 1.00 85.19 75 GLY A N 1
ATOM 598 C CA . GLY A 1 75 ? 5.376 -4.155 17.161 1.00 85.19 75 GLY A CA 1
ATOM 599 C C . GLY A 1 75 ? 5.199 -2.985 16.184 1.00 85.19 75 GLY A C 1
ATOM 600 O O . GLY A 1 75 ? 5.099 -1.835 16.616 1.00 85.19 75 GLY A O 1
ATOM 601 N N . LEU A 1 76 ? 5.144 -3.235 14.872 1.00 88.31 76 LEU A N 1
ATOM 602 C CA . LEU A 1 76 ? 4.918 -2.192 13.876 1.00 88.31 76 LEU A CA 1
ATOM 603 C C . LEU A 1 76 ? 3.431 -1.874 13.726 1.00 88.31 76 LEU A C 1
ATOM 605 O O . LEU A 1 76 ? 2.572 -2.755 13.665 1.00 88.31 76 LEU A O 1
ATOM 609 N N . ASN A 1 77 ? 3.121 -0.587 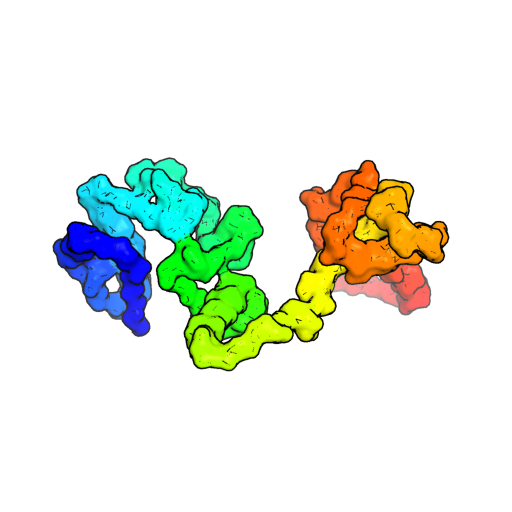13.580 1.00 88.00 77 ASN A N 1
ATOM 610 C CA . ASN A 1 77 ? 1.774 -0.158 13.235 1.00 88.00 77 ASN A CA 1
ATOM 611 C C . ASN A 1 77 ? 1.510 -0.450 11.743 1.00 88.00 77 ASN A C 1
ATOM 613 O O . ASN A 1 77 ? 2.189 0.145 10.900 1.00 88.00 77 ASN A O 1
ATOM 617 N N . PRO A 1 78 ? 0.511 -1.283 11.391 1.00 89.56 78 PRO A N 1
ATOM 618 C CA . PRO A 1 78 ? 0.252 -1.666 10.000 1.00 89.56 78 PRO A CA 1
ATOM 619 C C . PRO A 1 78 ? -0.209 -0.504 9.106 1.00 89.56 78 PRO A C 1
ATOM 621 O O . PRO A 1 78 ? -0.323 -0.652 7.894 1.00 89.56 78 PRO A O 1
ATOM 624 N N . TYR A 1 79 ? -0.494 0.658 9.692 1.00 86.19 79 TYR A N 1
ATOM 625 C CA . TYR A 1 79 ? -0.843 1.875 8.972 1.00 86.19 79 TYR A CA 1
ATOM 626 C C . TYR A 1 79 ? 0.342 2.535 8.243 1.00 86.19 79 TYR A C 1
ATOM 628 O O . TYR A 1 79 ? 0.127 3.292 7.293 1.00 86.19 79 TYR A O 1
ATOM 636 N N . ALA A 1 80 ? 1.579 2.308 8.697 1.00 88.94 80 ALA A N 1
ATOM 637 C CA . ALA A 1 80 ? 2.762 2.855 8.034 1.00 88.94 80 ALA A CA 1
ATOM 638 C C . ALA A 1 80 ? 2.997 2.187 6.666 1.00 88.94 80 ALA A C 1
ATOM 640 O O . ALA A 1 80 ? 2.633 1.028 6.464 1.00 88.94 80 ALA A O 1
ATOM 641 N N . GLU A 1 81 ? 3.592 2.913 5.710 1.00 89.88 81 GLU A N 1
ATOM 642 C CA . GLU A 1 81 ? 3.872 2.351 4.382 1.00 89.88 81 GLU A CA 1
ATOM 643 C C . GLU A 1 81 ? 4.756 1.108 4.492 1.00 89.88 81 GLU A C 1
ATOM 645 O O . GLU A 1 81 ? 5.795 1.131 5.150 1.00 89.88 81 GLU A O 1
ATOM 650 N N . TYR A 1 82 ? 4.317 0.019 3.856 1.00 91.81 82 TYR A N 1
ATOM 651 C CA . TYR A 1 82 ? 4.994 -1.282 3.844 1.00 91.81 82 TYR A CA 1
ATOM 652 C C . TYR A 1 82 ? 5.116 -1.974 5.215 1.00 91.81 82 TYR A C 1
ATOM 654 O O . TYR A 1 82 ? 5.642 -3.082 5.296 1.00 91.81 82 TYR A O 1
ATOM 662 N N . ALA A 1 83 ? 4.572 -1.388 6.288 1.00 91.81 83 ALA A N 1
ATOM 663 C CA . ALA A 1 83 ? 4.568 -1.980 7.625 1.00 91.81 83 ALA A CA 1
ATOM 664 C C . ALA A 1 83 ? 3.495 -3.065 7.802 1.00 91.81 83 ALA A C 1
ATOM 666 O O . ALA A 1 83 ? 3.341 -3.599 8.895 1.00 91.81 83 ALA A O 1
ATOM 667 N N . TYR A 1 84 ? 2.742 -3.393 6.753 1.00 91.81 84 TYR A N 1
ATOM 668 C CA . TYR A 1 84 ? 1.792 -4.496 6.727 1.00 91.81 84 TYR A CA 1
ATOM 669 C C . TYR A 1 84 ? 2.364 -5.640 5.882 1.00 91.81 84 TYR A C 1
ATOM 671 O O . TYR A 1 84 ? 1.917 -5.890 4.770 1.00 91.81 84 TYR A O 1
ATOM 679 N N . ASP A 1 85 ? 3.409 -6.294 6.401 1.00 89.25 85 ASP A N 1
ATOM 680 C CA . ASP A 1 85 ? 4.122 -7.400 5.733 1.00 89.25 85 ASP A CA 1
ATOM 681 C C . ASP A 1 85 ? 4.673 -7.038 4.338 1.00 89.25 85 ASP A C 1
ATOM 683 O O . ASP A 1 85 ? 4.523 -7.775 3.365 1.00 89.25 85 ASP A O 1
ATOM 687 N N . GLY A 1 86 ? 5.254 -5.840 4.209 1.00 91.19 86 GLY A N 1
ATOM 688 C CA . GLY A 1 86 ? 5.724 -5.318 2.924 1.00 91.19 86 GLY A CA 1
ATOM 689 C C . GLY A 1 86 ? 4.605 -4.805 2.013 1.00 91.19 86 GLY A C 1
ATOM 690 O O . GLY A 1 86 ? 4.882 -4.390 0.889 1.00 91.19 86 GLY A O 1
ATOM 691 N N . LEU A 1 87 ? 3.353 -4.799 2.480 1.00 92.44 87 LEU A N 1
ATOM 692 C CA . LEU A 1 87 ? 2.198 -4.239 1.785 1.00 92.44 87 LEU A CA 1
ATOM 693 C C . LEU A 1 87 ? 1.756 -2.921 2.426 1.00 92.44 87 LEU A C 1
ATOM 695 O O . LEU A 1 87 ? 2.139 -2.557 3.539 1.00 92.44 87 LEU A O 1
ATOM 699 N N . VAL A 1 88 ? 0.910 -2.199 1.702 1.00 92.88 88 VAL A N 1
ATOM 700 C CA . VAL A 1 88 ? 0.234 -0.996 2.192 1.00 92.88 88 VAL A CA 1
ATOM 701 C C . VAL A 1 88 ? -1.182 -1.361 2.625 1.00 92.88 88 VAL A C 1
ATOM 703 O O . VAL A 1 88 ? -1.844 -2.163 1.968 1.00 92.88 88 VAL A O 1
ATOM 706 N N . LEU A 1 89 ? -1.656 -0.768 3.721 1.00 92.62 89 LEU A N 1
ATOM 707 C CA . LEU A 1 89 ? -3.027 -0.963 4.190 1.00 92.62 89 LEU A CA 1
ATOM 708 C C . LEU A 1 89 ? -4.027 -0.515 3.115 1.00 92.62 89 LEU A C 1
ATOM 710 O O . LEU A 1 89 ? -4.052 0.661 2.740 1.00 92.62 89 LEU A O 1
ATOM 714 N N . ASN A 1 90 ? -4.861 -1.437 2.633 1.00 93.56 90 ASN A N 1
ATOM 715 C CA . ASN A 1 90 ? -5.873 -1.120 1.634 1.00 93.56 90 ASN A CA 1
ATOM 716 C C . ASN A 1 90 ? -7.112 -0.508 2.317 1.00 93.56 90 ASN A C 1
ATOM 718 O O . ASN A 1 90 ? -7.667 -1.129 3.225 1.00 93.56 90 ASN A O 1
ATOM 722 N N . PRO A 1 91 ? -7.608 0.663 1.872 1.00 93.94 91 PRO A N 1
ATOM 723 C CA . PRO A 1 91 ? -8.826 1.260 2.417 1.00 93.94 91 PRO A CA 1
ATOM 724 C C . PRO A 1 91 ? -10.080 0.381 2.384 1.00 93.94 91 PRO A C 1
ATOM 726 O O . PRO A 1 91 ? -11.007 0.651 3.134 1.00 93.94 91 PRO A O 1
ATOM 729 N N . LEU A 1 92 ? -10.129 -0.644 1.528 1.00 92.69 92 LEU A N 1
ATOM 730 C CA . LEU A 1 92 ? -11.253 -1.586 1.458 1.00 92.69 92 LEU A CA 1
ATOM 731 C C . LEU A 1 92 ? -11.132 -2.765 2.440 1.00 92.69 92 LEU A C 1
ATOM 733 O O . LEU A 1 92 ? -12.061 -3.560 2.547 1.00 92.69 92 LEU A O 1
ATOM 737 N N . GLU A 1 93 ? -10.011 -2.892 3.152 1.00 92.38 93 GLU A N 1
ATOM 738 C CA . GLU A 1 93 ? -9.791 -3.912 4.191 1.00 92.38 93 GLU A CA 1
ATOM 739 C C . GLU A 1 93 ? -10.044 -3.381 5.609 1.00 92.38 93 GLU A C 1
ATOM 741 O O . GLU A 1 93 ? -9.906 -4.113 6.587 1.00 92.38 93 GLU A O 1
ATOM 746 N N . VAL A 1 94 ? -10.398 -2.103 5.745 1.00 91.38 94 VAL A N 1
ATOM 747 C CA . VAL A 1 94 ? -10.670 -1.457 7.030 1.00 91.38 94 VAL A CA 1
ATOM 748 C C . VAL A 1 94 ? -11.917 -0.597 6.938 1.00 91.38 94 VAL A C 1
ATOM 750 O O . VAL A 1 94 ? -12.280 -0.105 5.876 1.00 91.38 94 VAL A O 1
ATOM 753 N N . LEU A 1 95 ? -12.578 -0.394 8.074 1.00 88.94 95 LEU A N 1
ATOM 754 C CA . LEU A 1 95 ? -13.788 0.423 8.122 1.00 88.94 95 LEU A CA 1
ATOM 755 C C . LEU A 1 95 ? -13.477 1.925 8.063 1.00 88.94 95 LEU A C 1
ATOM 757 O O . LEU A 1 95 ? -14.221 2.697 7.465 1.00 88.94 95 LEU A O 1
ATOM 761 N N . PHE A 1 96 ? -12.363 2.331 8.675 1.00 86.81 96 PHE A N 1
ATOM 762 C CA . PHE A 1 96 ? -11.912 3.716 8.703 1.00 86.81 96 PHE A CA 1
ATOM 763 C C . PHE A 1 96 ? -10.440 3.789 8.330 1.00 86.81 96 PHE A C 1
ATOM 765 O O . PHE A 1 96 ? -9.604 3.091 8.904 1.00 86.81 96 PHE A O 1
ATOM 772 N N . VAL A 1 97 ? -10.117 4.696 7.411 1.00 89.06 97 VAL A N 1
ATOM 773 C CA . VAL A 1 97 ? -8.737 5.053 7.095 1.00 89.06 97 VAL A CA 1
ATOM 774 C C . VAL A 1 97 ? -8.457 6.410 7.705 1.00 89.06 97 VAL A C 1
ATOM 776 O O . VAL A 1 97 ? -9.075 7.413 7.350 1.00 89.06 97 VAL A O 1
ATOM 779 N N . LYS A 1 98 ? -7.509 6.454 8.641 1.00 88.31 98 LYS A N 1
ATOM 780 C CA . LYS A 1 98 ? -6.965 7.728 9.102 1.00 88.31 98 LYS A CA 1
ATOM 781 C C . LYS A 1 98 ? -6.262 8.382 7.913 1.00 88.31 98 LYS A C 1
ATOM 783 O O . LYS A 1 98 ? -5.580 7.702 7.163 1.00 88.31 98 LYS A O 1
ATOM 788 N N . VAL A 1 99 ? -6.430 9.684 7.728 1.00 91.56 99 VAL A N 1
ATOM 789 C CA . VAL A 1 99 ? -5.679 10.450 6.726 1.00 91.56 99 VAL A CA 1
ATOM 790 C C . VAL A 1 99 ? -5.194 11.723 7.400 1.00 91.56 99 VAL A C 1
ATOM 792 O O . VAL A 1 99 ? -5.980 12.456 7.998 1.00 91.56 99 VAL A O 1
ATOM 795 N N . LYS A 1 100 ? -3.885 11.974 7.351 1.00 91.62 100 LYS A N 1
ATOM 796 C CA . LYS A 1 100 ? -3.261 13.193 7.877 1.00 91.62 100 LYS A CA 1
ATOM 797 C C . LYS A 1 100 ? -2.682 14.017 6.730 1.00 91.62 100 LYS A C 1
ATOM 799 O O . LYS A 1 100 ? -2.200 13.462 5.748 1.00 91.62 100 LYS A O 1
ATOM 804 N N . ALA A 1 101 ? -2.656 15.340 6.891 1.00 93.56 101 ALA A N 1
ATOM 805 C CA . ALA A 1 101 ? -2.181 16.263 5.856 1.00 93.56 101 ALA A CA 1
ATOM 806 C C . ALA A 1 101 ? -0.767 15.934 5.347 1.00 93.56 101 ALA A C 1
ATOM 808 O O . ALA A 1 101 ? -0.551 15.910 4.140 1.00 93.56 101 ALA A O 1
ATOM 809 N N . PHE A 1 102 ? 0.173 15.608 6.243 1.00 93.19 102 PHE A N 1
ATOM 810 C CA . PHE A 1 102 ? 1.541 15.271 5.834 1.00 93.19 102 PHE A CA 1
ATOM 811 C C . PHE A 1 102 ? 1.601 14.032 4.935 1.00 93.19 102 PHE A C 1
ATOM 813 O O . PHE A 1 102 ? 2.443 13.964 4.056 1.00 93.19 102 PHE A O 1
ATOM 820 N N . GLN A 1 103 ? 0.691 13.073 5.113 1.00 93.38 103 GLN A N 1
ATOM 821 C CA . GLN A 1 103 ? 0.680 11.837 4.330 1.00 93.38 103 GLN A CA 1
ATOM 822 C C . GLN A 1 103 ? 0.234 12.090 2.900 1.00 93.38 103 GLN A C 1
ATOM 824 O O . GLN A 1 103 ? 0.734 11.452 1.986 1.00 93.38 103 GLN A O 1
ATOM 829 N N . LEU A 1 104 ? -0.675 13.047 2.711 1.00 92.38 104 LEU A N 1
ATOM 830 C CA . LEU A 1 104 ? -1.056 13.521 1.386 1.00 92.38 104 LEU A CA 1
ATOM 831 C C . LEU A 1 104 ? 0.072 14.335 0.745 1.00 92.38 104 LEU A C 1
ATOM 833 O O . LEU A 1 104 ? 0.303 14.209 -0.447 1.00 92.38 104 LEU A O 1
ATOM 837 N N . GLN A 1 105 ? 0.799 15.139 1.528 1.00 92.12 105 GLN A N 1
ATOM 838 C CA . GLN A 1 105 ? 1.950 15.905 1.030 1.00 92.12 105 GLN A CA 1
ATOM 839 C C . GLN A 1 105 ? 3.114 15.010 0.590 1.00 92.12 105 GLN A C 1
ATOM 841 O O . GLN A 1 105 ? 3.882 15.402 -0.283 1.00 92.12 105 GLN A O 1
ATOM 846 N N . THR A 1 106 ? 3.253 13.830 1.195 1.00 89.81 106 THR A N 1
ATOM 847 C CA . THR A 1 106 ? 4.284 12.840 0.858 1.00 89.81 106 THR A CA 1
ATOM 848 C C . THR A 1 106 ? 3.740 11.664 0.045 1.00 89.81 106 THR A C 1
ATOM 850 O O . THR A 1 106 ? 4.378 10.618 0.020 1.00 89.81 106 THR A O 1
ATOM 853 N N . ASP A 1 107 ? 2.556 11.802 -0.561 1.00 90.19 107 ASP A N 1
ATOM 854 C CA . ASP A 1 107 ? 1.932 10.801 -1.438 1.00 90.19 107 ASP A CA 1
ATOM 855 C C . ASP A 1 107 ? 1.849 9.372 -0.858 1.00 90.19 107 ASP A C 1
ATOM 857 O O . ASP A 1 107 ? 1.929 8.391 -1.599 1.00 90.19 107 ASP A O 1
ATOM 861 N N . TRP A 1 108 ? 1.633 9.222 0.456 1.00 92.62 108 TRP A N 1
ATOM 862 C CA . TRP A 1 108 ? 1.488 7.898 1.073 1.00 92.62 108 TRP A CA 1
ATOM 863 C C . TRP A 1 108 ? 0.394 7.099 0.378 1.00 92.62 108 TRP A C 1
ATOM 865 O O . TRP A 1 108 ? -0.743 7.560 0.227 1.00 92.62 108 TRP A O 1
ATOM 875 N N . THR A 1 109 ? 0.723 5.868 0.007 1.00 92.00 109 THR A N 1
ATOM 876 C CA . THR A 1 109 ? -0.109 5.061 -0.887 1.00 92.00 109 THR A CA 1
ATOM 877 C C . THR A 1 109 ? -1.520 4.845 -0.329 1.00 92.00 109 THR A C 1
ATOM 879 O O . THR A 1 109 ? -2.505 5.082 -1.028 1.00 92.00 109 THR A O 1
ATOM 882 N N . SER A 1 110 ? -1.645 4.481 0.951 1.00 93.00 110 SER A N 1
ATOM 883 C CA . SER A 1 110 ? -2.940 4.245 1.610 1.00 93.00 110 SER A CA 1
ATOM 884 C C . SER A 1 110 ? -3.808 5.511 1.693 1.00 93.00 110 SER A C 1
ATOM 886 O O . SER A 1 110 ? -5.015 5.454 1.450 1.00 93.00 110 SER A O 1
ATOM 888 N N . ALA A 1 111 ? -3.202 6.673 1.959 1.00 93.69 111 ALA A N 1
ATOM 889 C CA . ALA A 1 111 ? -3.894 7.963 2.005 1.00 93.69 111 ALA A CA 1
ATOM 890 C C . ALA A 1 111 ? -4.357 8.414 0.608 1.00 93.69 111 ALA A C 1
ATOM 892 O O . ALA A 1 111 ? -5.494 8.866 0.433 1.00 93.69 111 ALA A O 1
ATOM 893 N N . THR A 1 112 ? -3.505 8.231 -0.404 1.00 93.19 112 THR A N 1
ATOM 894 C CA . THR A 1 112 ? -3.831 8.484 -1.813 1.00 93.19 112 THR A CA 1
ATOM 895 C C . THR A 1 112 ? -4.970 7.582 -2.295 1.00 93.19 112 THR A C 1
ATOM 897 O O . THR A 1 112 ? -5.878 8.050 -2.984 1.00 93.19 112 THR A O 1
ATOM 900 N N . MET A 1 113 ? -4.979 6.303 -1.906 1.00 94.50 113 MET A N 1
ATOM 901 C CA . MET A 1 113 ? -6.081 5.386 -2.215 1.00 94.50 113 MET A CA 1
ATOM 902 C C . MET A 1 113 ? -7.386 5.826 -1.544 1.00 94.50 113 MET A C 1
ATOM 904 O O . MET A 1 113 ? -8.410 5.915 -2.219 1.00 94.50 113 MET A O 1
ATOM 908 N N . ALA A 1 114 ? -7.356 6.150 -0.248 1.00 94.50 114 ALA A N 1
ATOM 909 C CA . ALA A 1 114 ? -8.552 6.543 0.498 1.00 94.50 114 ALA A CA 1
ATOM 910 C C . ALA A 1 114 ? -9.209 7.800 -0.092 1.00 94.50 114 ALA A C 1
ATOM 912 O O . ALA A 1 114 ? -10.404 7.804 -0.377 1.00 94.50 114 ALA A O 1
ATOM 913 N N . THR A 1 115 ? -8.414 8.839 -0.359 1.00 93.56 115 THR A N 1
ATOM 914 C CA . THR A 1 115 ? -8.896 10.073 -1.006 1.00 93.56 115 THR A CA 1
ATOM 915 C C . THR A 1 115 ? -9.375 9.844 -2.439 1.00 93.56 115 THR A C 1
ATOM 917 O O . THR A 1 115 ? -10.330 10.476 -2.889 1.00 93.56 115 THR A O 1
ATOM 920 N N . THR A 1 116 ? -8.755 8.908 -3.164 1.00 91.88 116 THR A N 1
ATOM 921 C CA . THR A 1 116 ? -9.205 8.518 -4.505 1.00 91.88 116 THR A CA 1
ATOM 922 C C . THR A 1 116 ? -10.584 7.862 -4.461 1.00 91.88 116 THR A C 1
ATOM 924 O O . THR A 1 116 ? -11.446 8.234 -5.257 1.00 91.88 116 THR A O 1
ATOM 927 N N . TYR A 1 117 ? -10.811 6.928 -3.533 1.00 92.31 117 TYR A N 1
ATOM 928 C CA . TYR A 1 117 ? -12.108 6.270 -3.370 1.00 92.31 117 TYR A CA 1
ATOM 929 C C . TYR A 1 117 ? -13.197 7.232 -2.895 1.00 92.31 117 TYR A C 1
ATOM 931 O O . TYR A 1 117 ? -14.303 7.182 -3.426 1.00 92.31 117 TYR A O 1
ATOM 939 N N . ASP A 1 118 ? -12.884 8.149 -1.978 1.00 91.25 118 ASP A N 1
ATOM 940 C CA . ASP A 1 118 ? -13.810 9.200 -1.540 1.00 91.25 118 ASP A CA 1
ATOM 941 C C . ASP A 1 118 ? -14.262 10.091 -2.712 1.00 91.25 118 ASP A C 1
ATOM 943 O O . ASP A 1 118 ? -15.460 10.290 -2.950 1.00 91.25 118 ASP A O 1
ATOM 947 N N . ARG A 1 119 ? -13.304 10.531 -3.540 1.00 89.62 119 ARG A N 1
ATOM 948 C CA . ARG A 1 119 ? -13.591 11.280 -4.769 1.00 89.62 119 ARG A CA 1
ATOM 949 C C . ARG A 1 119 ? -14.465 10.477 -5.735 1.00 89.62 119 ARG A C 1
ATOM 951 O O . ARG A 1 119 ? -15.413 11.032 -6.282 1.00 89.62 119 ARG A O 1
ATOM 958 N N . TRP A 1 120 ? -14.153 9.202 -5.978 1.00 89.25 120 TRP A N 1
ATOM 959 C CA . TRP A 1 120 ? -14.941 8.356 -6.885 1.00 89.25 120 TRP A CA 1
ATOM 960 C C . TRP A 1 120 ? -16.359 8.118 -6.370 1.00 89.25 120 TRP A C 1
ATOM 962 O O . TRP A 1 120 ? -17.305 8.238 -7.143 1.00 89.25 120 TRP A O 1
ATOM 972 N N . SER A 1 121 ? -16.510 7.856 -5.071 1.00 88.25 121 SER A N 1
ATOM 973 C CA . SER A 1 121 ? -17.811 7.718 -4.411 1.00 88.25 121 SER A CA 1
ATOM 974 C C . SER A 1 121 ? -18.658 8.981 -4.600 1.00 88.25 121 SER A C 1
ATOM 976 O O . SER A 1 121 ? -19.806 8.910 -5.037 1.00 88.25 121 SER A O 1
ATOM 978 N N . SER A 1 122 ? -18.050 10.157 -4.416 1.00 86.75 122 SER A N 1
ATOM 979 C CA . SER A 1 122 ? -18.704 11.458 -4.614 1.00 86.75 122 SER A CA 1
ATOM 980 C C . SER A 1 122 ? -19.067 11.762 -6.079 1.00 86.75 122 SER A C 1
ATOM 982 O O . SER A 1 122 ? -19.929 12.597 -6.343 1.00 86.75 122 SER A O 1
ATOM 984 N N . GLN A 1 123 ? -18.423 11.099 -7.047 1.00 84.62 123 GLN A N 1
ATOM 985 C CA . GLN A 1 123 ? -18.609 11.302 -8.494 1.00 84.62 123 GLN A CA 1
ATOM 986 C C . GLN A 1 123 ? -19.459 10.216 -9.172 1.00 84.62 123 GLN A C 1
ATOM 988 O O . GLN A 1 123 ? -19.719 10.303 -10.377 1.00 84.62 123 GLN A O 1
ATOM 993 N N . ALA A 1 124 ? -19.908 9.204 -8.424 1.00 73.62 124 ALA A N 1
ATOM 994 C CA . ALA A 1 124 ? -20.532 7.988 -8.949 1.00 73.62 124 ALA A CA 1
ATOM 995 C C . ALA A 1 124 ? -21.828 8.214 -9.764 1.00 73.62 124 ALA A C 1
ATOM 997 O O . ALA A 1 124 ? -22.306 7.290 -10.412 1.00 73.62 124 ALA A O 1
ATOM 998 N N . SER A 1 125 ? -22.379 9.434 -9.789 1.00 63.66 125 SER A N 1
ATOM 999 C CA . SER A 1 125 ? -23.616 9.792 -10.507 1.00 63.66 125 SER A CA 1
ATOM 1000 C C . SER A 1 125 ? -23.411 10.725 -11.717 1.00 63.66 125 SER A C 1
ATOM 1002 O O . SER A 1 125 ? -24.325 11.462 -12.079 1.00 63.66 125 SER A O 1
ATOM 1004 N N . GLY A 1 126 ? -22.227 10.734 -12.345 1.00 68.75 126 GLY A N 1
ATOM 1005 C CA . GLY A 1 126 ? -21.989 11.553 -13.550 1.00 68.75 126 GLY A CA 1
ATOM 1006 C C . GLY A 1 126 ? -20.537 11.722 -14.009 1.00 68.75 126 GLY A C 1
ATOM 1007 O O . GLY A 1 126 ? -20.282 12.494 -14.931 1.00 68.75 126 GLY A O 1
ATOM 1008 N N . GLY A 1 127 ? -19.573 11.047 -13.375 1.00 71.06 127 GLY A N 1
ATOM 1009 C CA . GLY A 1 127 ? -18.159 11.138 -13.743 1.00 71.06 127 GLY A CA 1
ATOM 1010 C C . GLY A 1 127 ? -17.818 10.469 -15.082 1.00 71.06 127 GLY A C 1
ATOM 1011 O O . GLY A 1 127 ? -18.336 9.406 -15.422 1.00 71.06 127 GLY A O 1
ATOM 1012 N N . ALA A 1 128 ? -16.902 11.077 -15.838 1.00 73.69 128 ALA A N 1
ATOM 1013 C CA . ALA A 1 128 ? -16.413 10.533 -17.099 1.00 73.69 128 ALA A CA 1
ATOM 1014 C C . ALA A 1 128 ? -15.415 9.380 -16.858 1.00 73.69 128 ALA A C 1
ATOM 1016 O O . ALA A 1 128 ? -14.317 9.583 -16.338 1.00 73.69 128 ALA A O 1
ATOM 1017 N N . VAL A 1 129 ? -15.784 8.163 -17.269 1.00 81.19 129 VAL A N 1
ATOM 1018 C CA . VAL A 1 129 ? -14.972 6.932 -17.121 1.00 81.19 129 VAL A CA 1
ATOM 1019 C C . VAL A 1 129 ? -13.880 6.769 -18.186 1.00 81.19 129 VAL A C 1
ATOM 1021 O O . VAL A 1 129 ? -13.155 5.781 -18.202 1.00 81.19 129 VAL A O 1
ATOM 1024 N N . ASN A 1 130 ? -13.760 7.731 -19.098 1.00 84.25 130 ASN A N 1
ATOM 1025 C CA . ASN A 1 130 ? -12.739 7.758 -20.146 1.00 84.25 130 ASN A CA 1
ATOM 1026 C C . ASN A 1 130 ? -11.423 8.413 -19.688 1.00 84.25 130 ASN A C 1
ATOM 1028 O O . ASN A 1 130 ? -10.508 8.567 -20.494 1.00 84.25 130 ASN A O 1
ATOM 1032 N N . THR A 1 131 ? -11.322 8.805 -18.416 1.00 83.62 131 THR A N 1
ATOM 1033 C CA . THR A 1 131 ? -10.107 9.381 -17.835 1.00 83.62 131 THR A CA 1
ATOM 1034 C C . THR A 1 131 ? -9.379 8.348 -16.981 1.00 83.62 131 THR A C 1
ATOM 1036 O O . THR A 1 131 ? -9.991 7.524 -16.303 1.00 83.62 131 THR A O 1
ATOM 1039 N N . ASN A 1 132 ? -8.048 8.376 -17.010 1.00 86.00 132 ASN A N 1
ATOM 1040 C CA . ASN A 1 132 ? -7.225 7.543 -16.144 1.00 86.00 132 ASN A CA 1
ATOM 1041 C C . ASN A 1 132 ? -5.976 8.328 -15.747 1.00 86.00 132 ASN A C 1
ATOM 1043 O O . ASN A 1 132 ? -5.129 8.605 -16.594 1.00 86.00 132 ASN A O 1
ATOM 1047 N N . ALA A 1 133 ? -5.841 8.626 -14.452 1.00 87.75 133 ALA A N 1
ATOM 1048 C CA . ALA A 1 133 ? -4.705 9.369 -13.904 1.00 87.75 133 ALA A CA 1
ATOM 1049 C C . ALA A 1 133 ? -3.342 8.712 -14.202 1.00 87.75 133 ALA A C 1
ATOM 1051 O O . ALA A 1 133 ? -2.308 9.375 -14.113 1.00 87.75 133 ALA A O 1
ATOM 1052 N N . TYR A 1 134 ? -3.325 7.420 -14.557 1.00 90.25 134 TYR A N 1
ATOM 1053 C CA . TYR A 1 134 ? -2.142 6.743 -15.079 1.00 90.25 134 TYR A CA 1
ATOM 1054 C C . TYR A 1 134 ? -1.607 7.391 -16.353 1.00 90.25 134 TYR A C 1
ATOM 1056 O O . TYR A 1 134 ? -0.396 7.515 -16.481 1.00 90.25 134 TYR A O 1
ATOM 1064 N N . GLN A 1 135 ? -2.470 7.807 -17.284 1.00 90.31 135 GLN A N 1
ATOM 1065 C CA . GLN A 1 135 ? -2.023 8.384 -18.554 1.00 90.31 135 GLN A CA 1
ATOM 1066 C C . GLN A 1 135 ? -1.288 9.708 -18.327 1.00 90.31 135 GLN A C 1
ATOM 1068 O O . GLN A 1 135 ? -0.192 9.894 -18.850 1.00 90.31 135 GLN A O 1
ATOM 1073 N N . ASP A 1 136 ? -1.826 10.561 -17.455 1.00 89.88 136 ASP A N 1
ATOM 1074 C CA . ASP A 1 136 ? -1.250 11.877 -17.154 1.00 89.88 136 ASP A CA 1
ATOM 1075 C C . ASP A 1 136 ? 0.060 11.782 -16.358 1.00 89.88 136 ASP A C 1
ATOM 1077 O O . ASP A 1 136 ? 0.938 12.635 -16.476 1.00 89.88 136 ASP A O 1
ATOM 1081 N N . ARG A 1 137 ? 0.213 10.733 -15.537 1.00 89.88 137 ARG A N 1
ATOM 1082 C CA . ARG A 1 137 ? 1.357 10.551 -14.622 1.00 89.88 137 ARG A CA 1
ATOM 1083 C C . ARG A 1 137 ? 2.196 9.311 -14.931 1.00 89.88 137 ARG A C 1
ATOM 1085 O O . ARG A 1 137 ? 2.933 8.820 -14.075 1.00 89.88 137 ARG A O 1
ATOM 1092 N N . LYS A 1 138 ? 2.120 8.809 -16.166 1.00 91.31 138 LYS A N 1
ATOM 1093 C CA . LYS A 1 138 ? 2.742 7.548 -16.600 1.00 91.31 138 LYS A CA 1
ATOM 1094 C C . LYS A 1 138 ? 4.233 7.482 -16.272 1.00 91.31 138 LYS A C 1
ATOM 1096 O O . LYS A 1 138 ? 4.707 6.456 -15.793 1.00 91.31 138 LYS A O 1
ATOM 1101 N N . SER A 1 139 ? 4.971 8.566 -16.509 1.00 89.62 139 SER A N 1
ATOM 1102 C CA . SER A 1 139 ? 6.408 8.648 -16.223 1.00 89.62 139 SER A CA 1
ATOM 1103 C C . SER A 1 139 ? 6.709 8.531 -14.728 1.00 89.62 139 SER A C 1
ATOM 1105 O O . SER A 1 139 ? 7.585 7.758 -14.357 1.00 89.62 139 SER A O 1
ATOM 1107 N N . SER A 1 140 ? 5.950 9.223 -13.873 1.00 89.56 140 SER A N 1
ATOM 1108 C CA . SER A 1 140 ? 6.106 9.180 -12.414 1.00 89.56 140 SER A CA 1
ATOM 1109 C C . SER A 1 140 ? 5.907 7.763 -11.870 1.00 89.56 140 SER A C 1
ATOM 1111 O O . SER A 1 140 ? 6.763 7.263 -11.143 1.00 89.56 140 SER A O 1
ATOM 1113 N N . TYR A 1 141 ? 4.861 7.060 -12.318 1.00 90.19 141 TYR A N 1
ATOM 1114 C CA . TYR A 1 141 ? 4.608 5.674 -11.906 1.00 90.19 141 TYR A CA 1
ATOM 1115 C C . TYR A 1 141 ? 5.670 4.682 -12.390 1.00 90.19 141 TYR A C 1
ATOM 1117 O O . TYR A 1 141 ? 5.896 3.651 -11.759 1.00 90.19 141 TYR A O 1
ATOM 1125 N N . ARG A 1 142 ? 6.313 4.966 -13.526 1.00 93.44 142 ARG A N 1
ATOM 1126 C CA . ARG A 1 142 ? 7.345 4.103 -14.117 1.00 93.44 142 ARG A CA 1
ATOM 1127 C C . ARG A 1 142 ? 8.749 4.389 -13.577 1.00 93.44 142 ARG A C 1
ATOM 1129 O O . ARG A 1 142 ? 9.615 3.521 -13.673 1.00 93.44 142 ARG A O 1
ATOM 1136 N N . LEU A 1 143 ? 8.980 5.575 -13.014 1.00 91.44 143 LEU A N 1
ATOM 1137 C CA . LEU A 1 143 ? 10.314 6.093 -12.716 1.00 91.44 143 LEU A CA 1
ATOM 1138 C C . LEU A 1 143 ? 11.102 5.213 -11.745 1.00 91.44 143 LEU A C 1
ATOM 1140 O O . LEU A 1 143 ? 12.250 4.889 -12.035 1.00 91.44 143 LEU A O 1
ATOM 1144 N N . SER A 1 144 ? 10.501 4.803 -10.624 1.00 89.56 144 SER A N 1
ATOM 1145 C CA . SER A 1 144 ? 11.194 3.997 -9.609 1.00 89.56 144 SER A CA 1
ATOM 1146 C C . SER A 1 144 ? 11.725 2.693 -10.206 1.00 89.56 144 SER A C 1
ATOM 1148 O O . SER A 1 144 ? 12.921 2.424 -10.140 1.00 89.56 144 SER A O 1
ATOM 1150 N N . LYS A 1 145 ? 10.863 1.939 -10.898 1.00 91.38 145 LYS A N 1
ATOM 1151 C CA . LYS A 1 145 ? 11.232 0.683 -11.562 1.00 91.38 145 LYS A CA 1
ATOM 1152 C C . LYS A 1 145 ? 12.278 0.899 -12.663 1.00 91.38 145 LYS A C 1
ATOM 1154 O O . LYS A 1 145 ? 13.224 0.121 -12.770 1.00 91.38 145 LYS A O 1
ATOM 1159 N N . ALA A 1 146 ? 12.143 1.968 -13.452 1.00 92.38 146 ALA A N 1
ATOM 1160 C CA . ALA A 1 146 ? 13.108 2.316 -14.493 1.00 92.38 146 ALA A CA 1
ATOM 1161 C C . ALA A 1 146 ? 14.497 2.634 -13.911 1.00 92.38 146 ALA A C 1
ATOM 1163 O O . ALA A 1 146 ? 15.494 2.120 -14.416 1.00 92.38 146 ALA A O 1
ATOM 1164 N N . ILE A 1 147 ? 14.565 3.410 -12.823 1.00 91.44 147 ILE A N 1
ATOM 1165 C CA . ILE A 1 147 ? 15.813 3.709 -12.107 1.00 91.44 147 ILE A CA 1
ATOM 1166 C C . ILE A 1 147 ? 16.417 2.427 -11.534 1.00 91.44 147 ILE A C 1
ATOM 1168 O O . ILE A 1 147 ? 17.598 2.175 -11.753 1.00 91.44 147 ILE A O 1
ATOM 1172 N N . THR A 1 148 ? 15.624 1.586 -10.865 1.00 91.25 148 THR A N 1
ATOM 1173 C CA . THR A 1 148 ? 16.091 0.301 -10.323 1.00 91.25 148 THR A CA 1
ATOM 1174 C C . THR A 1 148 ? 16.726 -0.570 -11.408 1.00 91.25 148 THR A C 1
ATOM 1176 O O . THR A 1 148 ? 17.817 -1.102 -11.210 1.00 91.25 148 THR A O 1
ATOM 1179 N N . MET A 1 149 ? 16.087 -0.690 -12.577 1.00 93.44 149 MET A N 1
ATOM 1180 C CA . MET A 1 149 ? 16.646 -1.465 -13.690 1.00 93.44 149 MET A CA 1
ATOM 1181 C C . MET A 1 149 ? 17.888 -0.810 -14.290 1.00 93.44 149 MET A C 1
ATOM 1183 O O . MET A 1 149 ? 18.834 -1.513 -14.639 1.00 93.44 149 MET A O 1
ATOM 1187 N N . ARG A 1 150 ? 17.931 0.524 -14.366 1.00 92.62 150 ARG A N 1
ATOM 1188 C CA . ARG A 1 150 ? 19.111 1.243 -14.854 1.00 92.62 150 ARG A CA 1
ATOM 1189 C C . ARG A 1 150 ? 20.311 1.081 -13.919 1.00 92.62 150 ARG A C 1
ATOM 1191 O O . ARG A 1 150 ? 21.406 0.860 -14.417 1.00 92.62 150 ARG A O 1
ATOM 1198 N N . ILE A 1 151 ? 20.096 1.116 -12.601 1.00 89.94 151 ILE A N 1
ATOM 1199 C CA . ILE A 1 151 ? 21.127 0.838 -11.585 1.00 89.94 151 ILE A CA 1
ATOM 1200 C C . ILE A 1 151 ? 21.611 -0.611 -11.685 1.00 89.94 151 ILE A C 1
ATOM 1202 O O . ILE A 1 151 ? 22.807 -0.862 -11.593 1.00 89.94 151 ILE A O 1
ATOM 1206 N N . ARG A 1 152 ? 20.703 -1.573 -11.903 1.00 90.75 152 ARG A N 1
ATOM 1207 C CA . ARG A 1 152 ? 21.086 -2.980 -12.099 1.00 90.75 152 ARG A CA 1
ATOM 1208 C C . ARG A 1 152 ? 21.978 -3.179 -13.332 1.00 90.75 152 ARG A C 1
ATOM 1210 O O . ARG A 1 152 ? 22.834 -4.059 -13.319 1.00 90.75 152 ARG A O 1
ATOM 1217 N N . GLY A 1 153 ? 21.775 -2.369 -14.371 1.00 92.88 153 GLY A N 1
ATOM 1218 C CA . GLY A 1 153 ? 22.560 -2.389 -15.603 1.00 92.88 153 GLY A CA 1
ATOM 1219 C C . GLY A 1 153 ? 22.210 -3.546 -16.543 1.00 92.88 153 GLY A C 1
ATOM 1220 O O . GLY A 1 153 ? 21.481 -4.473 -16.192 1.00 92.88 153 GLY A O 1
ATOM 1221 N N . SER A 1 154 ? 22.741 -3.488 -17.765 1.00 95.69 154 SER A N 1
ATOM 1222 C CA . SER A 1 154 ? 22.463 -4.457 -18.835 1.00 95.69 154 SER A CA 1
ATOM 1223 C C . SER A 1 154 ? 23.379 -5.685 -18.830 1.00 95.69 154 SER A C 1
ATOM 1225 O O . SER A 1 154 ? 23.121 -6.633 -19.565 1.00 95.69 154 SER A O 1
ATOM 1227 N N . ALA A 1 155 ? 24.432 -5.701 -18.005 1.00 94.69 155 ALA A N 1
ATOM 1228 C CA . ALA A 1 155 ? 25.522 -6.680 -18.089 1.00 94.69 155 ALA A CA 1
ATOM 1229 C C . ALA A 1 155 ? 25.066 -8.150 -18.003 1.00 94.69 155 ALA A C 1
ATOM 1231 O O . ALA A 1 155 ? 25.633 -9.012 -18.667 1.00 94.69 155 ALA A O 1
ATOM 1232 N N . CYS A 1 156 ? 24.029 -8.433 -17.211 1.00 94.94 156 CYS A N 1
ATOM 1233 C CA . CYS A 1 156 ? 23.446 -9.773 -17.088 1.00 94.94 156 CYS A CA 1
ATOM 1234 C C . CYS A 1 156 ? 22.064 -9.897 -17.744 1.00 94.94 156 CYS A C 1
ATOM 1236 O O . CYS A 1 156 ? 21.347 -10.857 -17.460 1.00 94.94 156 CYS A O 1
ATOM 1238 N N . PHE A 1 157 ? 21.627 -8.912 -18.529 1.00 97.31 157 PHE A N 1
ATOM 1239 C CA . PHE A 1 157 ? 20.320 -8.954 -19.174 1.00 97.31 157 PHE A CA 1
ATOM 1240 C C . PHE A 1 157 ? 20.337 -9.969 -20.324 1.00 97.31 157 PHE A C 1
ATOM 1242 O O . PHE A 1 157 ? 21.207 -9.926 -21.192 1.00 97.31 157 PHE A O 1
ATOM 1249 N N . ASP A 1 158 ? 19.383 -10.901 -20.334 1.00 97.12 158 ASP A N 1
ATOM 1250 C CA . ASP A 1 158 ? 19.305 -11.934 -21.370 1.00 97.12 158 ASP A CA 1
ATOM 1251 C C . ASP A 1 158 ? 18.651 -11.379 -22.646 1.00 97.12 158 ASP A C 1
ATOM 1253 O O . ASP A 1 158 ? 17.433 -11.466 -22.847 1.00 97.12 158 ASP A O 1
ATOM 1257 N N . PHE A 1 159 ? 19.479 -10.777 -23.501 1.00 96.44 159 PHE A N 1
ATOM 1258 C CA . PHE A 1 159 ? 19.050 -10.191 -24.771 1.00 96.44 159 PHE A CA 1
ATOM 1259 C C . PHE A 1 159 ? 18.451 -11.216 -25.735 1.00 96.44 159 PHE A C 1
ATOM 1261 O O . PHE A 1 159 ? 17.517 -10.885 -26.465 1.00 96.44 159 PHE A O 1
ATOM 1268 N N . ASP A 1 160 ? 18.931 -12.458 -25.723 1.00 95.06 160 ASP A N 1
ATOM 1269 C CA . ASP A 1 160 ? 18.458 -13.501 -26.634 1.00 95.06 160 ASP A CA 1
ATOM 1270 C C . ASP A 1 160 ? 17.053 -13.972 -26.259 1.00 95.06 160 ASP A C 1
ATOM 1272 O O . ASP A 1 160 ? 16.173 -14.098 -27.121 1.00 95.06 160 ASP A O 1
ATOM 1276 N N . LEU A 1 161 ? 16.792 -14.148 -24.960 1.00 95.88 161 LEU A N 1
ATOM 1277 C CA . LEU A 1 161 ? 15.439 -14.388 -24.472 1.00 95.88 161 LEU A CA 1
ATOM 1278 C C . LEU A 1 161 ? 14.528 -13.208 -24.819 1.00 95.88 161 LEU A C 1
ATOM 1280 O O . LEU A 1 161 ? 13.444 -13.412 -25.363 1.00 95.88 161 LEU A O 1
ATOM 1284 N N . TYR A 1 162 ? 14.955 -11.982 -24.515 1.00 96.31 162 TYR A N 1
ATOM 1285 C CA . TYR A 1 162 ? 14.114 -10.805 -24.708 1.00 96.31 162 TYR A CA 1
ATOM 1286 C C . TYR A 1 162 ? 13.739 -10.597 -26.182 1.00 96.31 162 TYR A C 1
ATOM 1288 O O . TYR A 1 162 ? 12.573 -10.347 -26.494 1.00 96.31 162 TYR A O 1
ATOM 1296 N N . ARG A 1 163 ? 14.703 -10.797 -27.089 1.00 94.44 163 ARG A N 1
ATOM 1297 C CA . ARG A 1 163 ? 14.518 -10.734 -28.544 1.00 94.44 163 ARG A CA 1
ATOM 1298 C C . ARG A 1 163 ? 13.604 -11.847 -29.051 1.00 94.44 163 ARG A C 1
ATOM 1300 O O . ARG A 1 163 ? 12.635 -11.568 -29.749 1.00 94.44 163 ARG A O 1
ATOM 1307 N N . SER A 1 164 ? 13.858 -13.100 -28.667 1.00 94.38 164 SER A N 1
ATOM 1308 C CA . SER A 1 164 ? 13.047 -14.244 -29.124 1.00 94.38 164 SER A CA 1
ATOM 1309 C C . SER A 1 164 ? 11.588 -14.177 -28.658 1.00 94.38 164 SER A C 1
ATOM 1311 O O . SER A 1 164 ? 10.700 -14.711 -29.322 1.00 94.38 164 SER A O 1
ATOM 1313 N N . ARG A 1 165 ? 11.324 -13.501 -27.533 1.00 95.62 165 ARG A N 1
ATOM 1314 C CA . ARG A 1 165 ? 9.976 -13.280 -26.987 1.00 95.62 165 ARG A CA 1
ATOM 1315 C C . ARG A 1 165 ? 9.322 -11.975 -27.439 1.00 95.62 165 ARG A C 1
ATOM 1317 O O . ARG A 1 165 ? 8.157 -11.765 -27.113 1.00 95.62 165 ARG A O 1
ATOM 1324 N N . SER A 1 166 ? 10.026 -11.145 -28.208 1.00 94.44 166 SER A N 1
ATOM 1325 C CA . SER A 1 166 ? 9.544 -9.851 -28.704 1.00 94.44 166 SER A CA 1
ATOM 1326 C C . SER A 1 166 ? 9.741 -9.718 -30.223 1.00 94.44 166 SER A C 1
ATOM 1328 O O . SER A 1 166 ? 10.585 -8.932 -30.659 1.00 94.44 166 SER A O 1
ATOM 1330 N N . PRO A 1 167 ? 8.997 -10.481 -31.055 1.00 91.75 167 PRO A N 1
ATOM 1331 C CA . PRO A 1 167 ? 9.211 -10.510 -32.507 1.00 91.75 167 PRO A CA 1
ATOM 1332 C C . PRO A 1 167 ? 9.015 -9.154 -33.200 1.00 91.75 167 PRO A C 1
ATOM 1334 O O . PRO A 1 167 ? 9.626 -8.886 -34.230 1.00 91.75 167 PRO A O 1
ATOM 1337 N N . ASP A 1 168 ? 8.187 -8.282 -32.627 1.00 94.12 168 ASP A N 1
ATOM 1338 C CA . ASP A 1 168 ? 7.939 -6.914 -33.089 1.00 94.12 168 ASP A CA 1
ATOM 1339 C C . ASP A 1 168 ? 9.176 -6.004 -32.990 1.00 94.12 168 ASP A C 1
ATOM 1341 O O . ASP A 1 168 ? 9.262 -4.993 -33.683 1.00 94.12 168 ASP A O 1
ATOM 1345 N N . LEU A 1 169 ? 10.168 -6.391 -32.184 1.00 92.06 169 LEU A N 1
ATOM 1346 C CA . LEU A 1 169 ? 11.435 -5.680 -32.032 1.00 92.06 169 LEU A CA 1
ATOM 1347 C C . LEU A 1 169 ? 12.522 -6.181 -32.989 1.00 92.06 169 LEU A C 1
ATOM 1349 O O . LEU A 1 169 ? 13.676 -5.805 -32.820 1.00 92.06 169 LEU A O 1
ATOM 1353 N N . ALA A 1 170 ? 12.199 -7.004 -33.994 1.00 83.31 170 ALA A N 1
ATOM 1354 C CA . ALA A 1 170 ? 13.188 -7.545 -34.936 1.00 83.31 170 ALA A CA 1
ATOM 1355 C C . ALA A 1 170 ? 14.006 -6.465 -35.680 1.00 83.31 170 ALA A C 1
ATOM 1357 O O . ALA A 1 170 ? 15.097 -6.752 -36.167 1.00 83.31 170 ALA A O 1
ATOM 1358 N N . GLY A 1 171 ? 13.503 -5.226 -35.750 1.00 83.38 171 GLY A N 1
ATOM 1359 C CA . GLY A 1 171 ? 14.235 -4.071 -36.283 1.00 83.38 171 GLY A CA 1
ATOM 1360 C C . GLY A 1 171 ? 15.263 -3.449 -35.324 1.00 83.38 171 GLY A C 1
ATOM 1361 O O . GLY A 1 171 ? 16.078 -2.643 -35.764 1.00 83.38 171 GLY A O 1
ATOM 1362 N N . LEU A 1 172 ? 15.243 -3.804 -34.034 1.00 85.56 172 LEU A N 1
ATOM 1363 C CA . LEU A 1 172 ? 16.251 -3.411 -33.047 1.00 85.56 172 LEU A CA 1
ATOM 1364 C C . LEU A 1 172 ? 17.367 -4.456 -33.056 1.00 85.56 172 LEU A C 1
ATOM 1366 O O . LEU A 1 172 ? 17.251 -5.537 -32.472 1.00 85.56 172 LEU A O 1
ATOM 1370 N N . VAL A 1 173 ? 18.435 -4.142 -33.779 1.00 79.00 173 VAL A N 1
ATOM 1371 C CA . VAL A 1 173 ? 19.534 -5.083 -34.024 1.00 79.00 173 VAL A CA 1
ATOM 1372 C C . VAL A 1 173 ? 20.554 -5.100 -32.892 1.00 79.00 173 VAL A C 1
ATOM 1374 O O . VAL A 1 173 ? 21.175 -6.133 -32.654 1.00 79.00 173 VAL A O 1
ATOM 1377 N N . ASP A 1 174 ? 20.696 -3.990 -32.169 1.00 91.44 174 ASP A N 1
ATOM 1378 C CA . ASP A 1 174 ? 21.715 -3.834 -31.136 1.00 91.44 174 ASP A CA 1
ATOM 1379 C C . ASP A 1 174 ? 21.165 -4.045 -29.714 1.00 91.44 174 ASP A C 1
ATOM 1381 O O . ASP A 1 174 ? 20.013 -3.727 -29.400 1.00 91.44 174 ASP A O 1
ATOM 1385 N N . ASN A 1 175 ? 22.013 -4.581 -28.838 1.00 95.06 175 ASN A N 1
ATOM 1386 C CA . ASN A 1 175 ? 21.682 -4.833 -27.441 1.00 95.06 175 ASN A CA 1
ATOM 1387 C C . ASN A 1 175 ? 21.413 -3.522 -26.689 1.00 95.06 175 ASN A C 1
ATOM 1389 O O . ASN A 1 175 ? 20.491 -3.485 -25.877 1.00 95.06 175 ASN A O 1
ATOM 1393 N N . ASP A 1 176 ? 22.106 -2.425 -27.005 1.00 95.19 176 ASP A N 1
ATOM 1394 C CA . ASP A 1 176 ? 21.831 -1.136 -26.356 1.00 95.19 176 ASP A CA 1
ATOM 1395 C C . ASP A 1 176 ? 20.429 -0.619 -26.707 1.00 95.19 176 ASP A C 1
ATOM 1397 O O . ASP A 1 176 ? 19.700 -0.133 -25.841 1.00 95.19 176 ASP A O 1
ATOM 1401 N N . GLN A 1 177 ? 19.986 -0.806 -27.954 1.00 95.31 177 GLN A N 1
ATOM 1402 C CA . GLN A 1 177 ? 18.628 -0.448 -28.374 1.00 95.31 177 GLN A CA 1
ATOM 1403 C C . GLN A 1 177 ? 17.566 -1.293 -27.665 1.00 95.31 177 GLN A C 1
ATOM 1405 O O . GLN A 1 177 ? 16.533 -0.769 -27.239 1.00 95.31 177 GLN A O 1
ATOM 1410 N N . LEU A 1 178 ? 17.812 -2.598 -27.521 1.00 96.19 178 LEU A N 1
ATOM 1411 C CA . LEU A 1 178 ? 16.921 -3.498 -26.787 1.00 96.19 178 LEU A CA 1
ATOM 1412 C C . LEU A 1 178 ? 16.865 -3.150 -25.301 1.00 96.19 178 LEU A C 1
ATOM 1414 O O . LEU A 1 178 ? 15.788 -3.208 -24.704 1.00 96.19 178 LEU A O 1
ATOM 1418 N N . TRP A 1 179 ? 17.998 -2.766 -24.717 1.00 96.94 179 TRP A N 1
ATOM 1419 C CA . TRP A 1 179 ? 18.085 -2.343 -23.328 1.00 96.94 179 TRP A CA 1
ATOM 1420 C C . TRP A 1 179 ? 17.328 -1.037 -23.086 1.00 96.94 179 TRP A C 1
ATOM 1422 O O . TRP A 1 179 ? 16.494 -0.969 -22.184 1.00 96.94 179 TRP A O 1
ATOM 1432 N N . GLU A 1 180 ? 17.532 -0.025 -23.926 1.00 95.50 180 GLU A N 1
ATOM 1433 C CA . GLU A 1 180 ? 16.807 1.246 -23.826 1.00 95.50 180 GLU A CA 1
ATOM 1434 C C . GLU A 1 180 ? 15.299 1.062 -24.058 1.00 95.50 180 GLU A C 1
ATOM 1436 O O . GLU A 1 180 ? 14.474 1.639 -23.343 1.00 95.50 180 GLU A O 1
ATOM 1441 N N . HIS A 1 181 ? 14.908 0.189 -24.992 1.00 95.94 181 HIS A N 1
ATOM 1442 C CA . HIS A 1 181 ? 13.508 -0.200 -25.155 1.00 95.94 181 HIS A CA 1
ATOM 1443 C C . HIS A 1 181 ? 12.952 -0.891 -23.897 1.00 95.94 181 HIS A C 1
ATOM 1445 O O . HIS A 1 181 ? 11.863 -0.552 -23.429 1.00 95.94 181 HIS A O 1
ATOM 1451 N N . PHE A 1 182 ? 13.692 -1.840 -23.316 1.00 96.81 182 PHE A N 1
ATOM 1452 C CA . PHE A 1 182 ? 13.293 -2.518 -22.084 1.00 96.81 182 PHE A CA 1
ATOM 1453 C C . PHE A 1 182 ? 13.097 -1.535 -20.922 1.00 96.81 182 PHE A C 1
ATOM 1455 O O . PHE A 1 182 ? 12.078 -1.611 -20.229 1.00 96.81 182 PHE A O 1
ATOM 1462 N N . LEU A 1 183 ? 14.031 -0.594 -20.739 1.00 95.25 183 LEU A N 1
ATOM 1463 C CA . LEU A 1 183 ? 13.976 0.405 -19.675 1.00 95.25 183 LEU A CA 1
ATOM 1464 C C . LEU A 1 183 ? 12.741 1.305 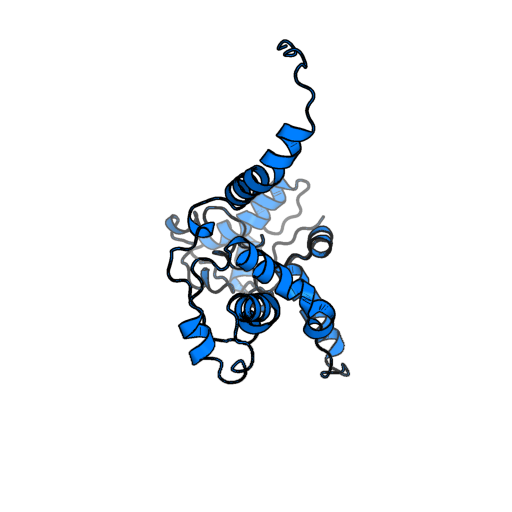-19.784 1.00 95.25 183 LEU A C 1
ATOM 1466 O O . LEU A 1 183 ? 12.105 1.572 -18.763 1.00 95.25 183 LEU A O 1
ATOM 1470 N N . ARG A 1 184 ? 12.392 1.752 -20.995 1.00 93.56 184 ARG A N 1
ATOM 1471 C CA . ARG A 1 184 ? 11.297 2.707 -21.230 1.00 93.56 184 ARG A CA 1
ATOM 1472 C C . ARG A 1 184 ? 9.917 2.049 -21.279 1.00 93.56 184 ARG A C 1
ATOM 1474 O O . ARG A 1 184 ? 8.956 2.569 -20.699 1.00 93.56 184 ARG A O 1
ATOM 1481 N N . ASP A 1 185 ? 9.831 0.909 -21.956 1.00 94.88 185 ASP A N 1
ATOM 1482 C CA . ASP A 1 185 ? 8.564 0.325 -22.391 1.00 94.88 185 ASP A CA 1
ATOM 1483 C C . ASP A 1 185 ? 8.431 -1.133 -21.959 1.00 94.88 185 ASP A C 1
ATOM 1485 O O . ASP A 1 185 ? 7.510 -1.474 -21.214 1.00 94.88 185 ASP A O 1
ATOM 1489 N N . GLY A 1 186 ? 9.384 -1.982 -22.341 1.00 95.19 186 GLY A N 1
ATOM 1490 C CA . GLY A 1 186 ? 9.222 -3.432 -22.259 1.00 95.19 186 GLY A CA 1
ATOM 1491 C C . GLY A 1 186 ? 8.887 -3.989 -20.878 1.00 95.19 186 GLY A C 1
ATOM 1492 O O . GLY A 1 186 ? 7.988 -4.820 -20.742 1.00 95.19 186 GLY A O 1
ATOM 1493 N N . GLN A 1 187 ? 9.544 -3.489 -19.829 1.00 95.19 187 GLN A N 1
ATOM 1494 C CA . GLN A 1 187 ? 9.281 -3.920 -18.449 1.00 95.19 187 GLN A CA 1
ATOM 1495 C C . GLN A 1 187 ? 7.891 -3.523 -17.910 1.00 95.19 187 GLN A C 1
ATOM 1497 O O . GLN A 1 187 ? 7.495 -3.969 -16.826 1.00 95.19 187 GLN A O 1
ATOM 1502 N N . PHE A 1 188 ? 7.178 -2.653 -18.628 1.00 95.62 188 PHE A N 1
ATOM 1503 C CA . PHE A 1 188 ? 5.834 -2.165 -18.314 1.00 95.62 188 PHE A CA 1
ATOM 1504 C C . PHE A 1 188 ? 4.765 -2.703 -19.273 1.00 95.62 188 PHE A C 1
ATOM 1506 O O . PHE A 1 188 ? 3.584 -2.443 -19.065 1.00 95.62 188 PHE A O 1
ATOM 1513 N N . GLU A 1 189 ? 5.170 -3.443 -20.305 1.00 94.75 189 GLU A N 1
ATOM 1514 C CA . GLU A 1 189 ? 4.293 -4.087 -21.290 1.00 94.75 189 GLU A CA 1
ATOM 1515 C C . GLU A 1 189 ? 4.021 -5.563 -20.957 1.00 94.75 189 GLU A C 1
ATOM 1517 O O . GLU A 1 189 ? 3.384 -6.271 -21.729 1.00 94.75 189 GLU A O 1
ATOM 1522 N N . GLY A 1 190 ? 4.516 -6.052 -19.814 1.00 93.19 190 GLY A N 1
ATOM 1523 C CA . GLY A 1 190 ? 4.378 -7.459 -19.425 1.00 93.19 190 GLY A CA 1
ATOM 1524 C C . GLY A 1 190 ? 5.251 -8.414 -20.245 1.00 93.19 190 GLY A C 1
ATOM 1525 O O . GLY A 1 190 ? 5.010 -9.620 -20.237 1.00 93.19 190 GLY A O 1
ATOM 1526 N N . ARG A 1 191 ? 6.268 -7.900 -20.950 1.00 95.06 191 ARG A N 1
ATOM 1527 C CA . ARG A 1 191 ? 7.191 -8.729 -21.733 1.00 95.06 191 ARG A CA 1
ATOM 1528 C C . ARG A 1 191 ? 8.025 -9.623 -20.824 1.00 95.06 191 ARG A C 1
ATOM 1530 O O . ARG A 1 191 ? 8.453 -9.206 -19.749 1.00 95.06 191 ARG A O 1
ATOM 1537 N N . ALA A 1 192 ? 8.291 -10.842 -21.283 1.00 95.56 192 ALA A N 1
ATOM 1538 C CA . ALA A 1 192 ? 9.170 -11.767 -20.582 1.00 95.56 192 ALA A CA 1
ATOM 1539 C C . ALA A 1 192 ? 10.626 -11.283 -20.652 1.00 95.56 192 ALA A C 1
ATOM 1541 O O . ALA A 1 192 ? 11.144 -11.015 -21.734 1.00 95.56 192 ALA A O 1
ATOM 1542 N N . PHE A 1 193 ? 11.296 -11.214 -19.505 1.00 96.00 193 PHE A N 1
ATOM 1543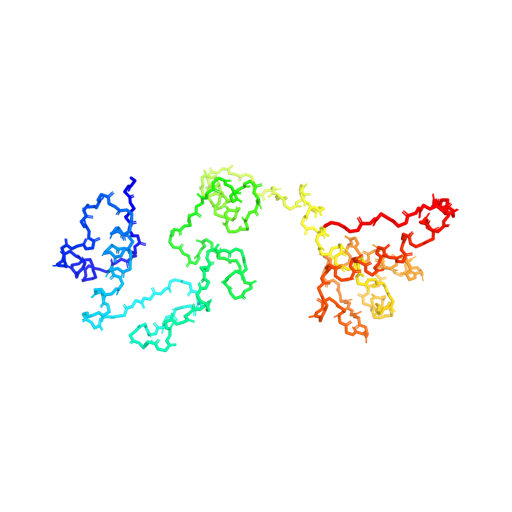 C CA . PHE A 1 193 ? 12.719 -10.903 -19.395 1.00 96.00 193 PHE A CA 1
ATOM 1544 C C . PHE A 1 193 ? 13.325 -11.677 -18.227 1.00 96.00 193 PHE A C 1
ATOM 1546 O O . PHE A 1 193 ? 12.613 -12.123 -17.325 1.00 96.00 193 PHE A O 1
ATOM 1553 N N . ARG A 1 194 ? 14.650 -11.821 -18.224 1.00 95.88 194 ARG A N 1
ATOM 1554 C CA . ARG A 1 194 ? 15.386 -12.332 -17.068 1.00 95.88 194 ARG A CA 1
ATOM 1555 C C . ARG A 1 194 ? 16.781 -11.735 -17.012 1.00 95.88 194 ARG A C 1
ATOM 1557 O O . ARG A 1 194 ? 17.296 -11.231 -18.007 1.00 95.88 194 ARG A O 1
ATOM 1564 N N . PHE A 1 195 ? 17.386 -11.867 -15.841 1.00 95.56 195 PHE A N 1
ATOM 1565 C CA . PHE A 1 195 ? 18.804 -11.632 -15.638 1.00 95.56 195 PHE A CA 1
ATOM 1566 C C . PHE A 1 195 ? 19.477 -12.964 -15.324 1.00 95.56 195 PHE A C 1
ATOM 1568 O O . PHE A 1 195 ? 18.924 -13.771 -14.578 1.00 95.56 195 PHE A O 1
ATOM 1575 N N . THR A 1 196 ? 20.650 -13.199 -15.900 1.00 95.44 196 THR A N 1
ATOM 1576 C CA . THR A 1 196 ? 21.405 -14.452 -15.740 1.00 95.44 196 THR A CA 1
ATOM 1577 C C . THR A 1 196 ? 22.229 -14.502 -14.454 1.00 95.44 196 THR A C 1
ATOM 1579 O O . THR A 1 196 ? 22.705 -15.570 -14.081 1.00 95.44 196 THR A O 1
ATOM 1582 N N . CYS A 1 197 ? 22.367 -13.372 -13.757 1.00 90.88 197 CYS A N 1
ATOM 1583 C CA . CYS A 1 197 ? 23.063 -13.264 -12.479 1.00 90.88 197 CYS A CA 1
ATOM 1584 C C . CYS A 1 197 ? 22.117 -12.804 -11.347 1.00 90.88 197 CYS A C 1
ATOM 1586 O O . CYS A 1 197 ? 21.058 -12.217 -11.631 1.00 90.88 197 CYS A O 1
ATOM 1588 N N . PRO A 1 198 ? 22.478 -13.056 -10.069 1.00 88.19 198 PRO A N 1
ATOM 1589 C CA . PRO A 1 198 ? 21.713 -12.601 -8.906 1.00 88.19 198 PRO A CA 1
ATOM 1590 C C . PRO A 1 198 ? 21.430 -11.094 -8.928 1.00 88.19 198 PRO A C 1
ATOM 1592 O O . PRO A 1 198 ? 22.102 -10.325 -9.615 1.00 88.19 198 PRO A O 1
ATOM 1595 N N . ASN A 1 199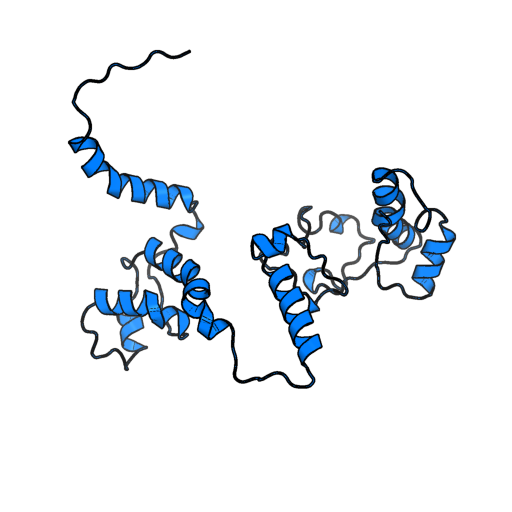 ? 20.395 -10.656 -8.207 1.00 83.38 199 ASN A N 1
ATOM 1596 C CA . ASN A 1 199 ? 20.093 -9.231 -8.104 1.00 83.38 199 ASN A CA 1
ATOM 1597 C C . ASN A 1 199 ? 21.044 -8.580 -7.084 1.00 83.38 199 ASN A C 1
ATOM 1599 O O . ASN A 1 199 ? 20.892 -8.863 -5.899 1.00 83.38 199 ASN A O 1
ATOM 1603 N N . PRO A 1 200 ? 21.960 -7.684 -7.496 1.00 74.12 200 PRO A N 1
ATOM 1604 C CA . PRO A 1 200 ? 22.888 -7.046 -6.560 1.00 74.12 200 PRO A CA 1
ATOM 1605 C C . PRO A 1 200 ? 22.171 -6.190 -5.502 1.00 74.12 200 PRO A C 1
ATOM 1607 O O . PRO A 1 200 ? 22.717 -5.952 -4.436 1.00 74.12 200 PRO A O 1
ATOM 1610 N N . LEU A 1 201 ? 20.930 -5.764 -5.765 1.00 72.19 201 LEU A N 1
ATOM 1611 C CA . LEU A 1 201 ? 20.121 -4.954 -4.847 1.00 72.19 201 LEU A CA 1
ATOM 1612 C C . LEU A 1 201 ? 19.439 -5.761 -3.728 1.00 72.19 201 LEU A C 1
ATOM 1614 O O . LEU A 1 201 ? 18.754 -5.166 -2.903 1.00 72.19 201 LEU A O 1
ATOM 1618 N N . HIS A 1 202 ? 19.527 -7.096 -3.739 1.00 68.88 202 HIS A N 1
ATOM 1619 C CA . HIS A 1 202 ? 18.895 -7.924 -2.704 1.00 68.88 202 HIS A CA 1
ATOM 1620 C C . HIS A 1 202 ? 19.759 -8.075 -1.445 1.00 68.88 202 HIS A C 1
ATOM 1622 O O . HIS A 1 202 ? 19.195 -8.251 -0.367 1.00 68.88 202 HIS A O 1
ATOM 1628 N N . ASP A 1 203 ? 21.084 -7.967 -1.586 1.00 59.00 203 ASP A N 1
ATOM 1629 C CA . ASP A 1 203 ? 22.051 -8.251 -0.518 1.00 59.00 203 ASP A CA 1
ATOM 1630 C C . ASP A 1 203 ? 22.847 -7.006 -0.066 1.00 59.00 203 ASP A C 1
ATOM 1632 O O . ASP A 1 203 ? 23.441 -7.018 1.010 1.00 59.00 203 ASP A O 1
ATOM 1636 N N . GLU A 1 204 ? 22.838 -5.918 -0.848 1.00 59.09 204 GLU A N 1
ATOM 1637 C CA . GLU A 1 204 ? 23.512 -4.644 -0.539 1.00 59.09 204 GLU A CA 1
ATOM 1638 C C . GLU A 1 204 ? 22.500 -3.493 -0.426 1.00 59.09 204 GLU A C 1
ATOM 1640 O O . GLU A 1 204 ? 21.490 -3.447 -1.137 1.00 59.09 204 GLU A O 1
ATOM 1645 N N . SER A 1 205 ? 22.779 -2.509 0.436 1.00 63.38 205 SER A N 1
ATOM 1646 C CA . SER A 1 205 ? 21.942 -1.309 0.511 1.00 63.38 205 SER A CA 1
ATOM 1647 C C . SER A 1 205 ? 22.078 -0.472 -0.770 1.00 63.38 205 SER A C 1
ATOM 1649 O O . SER A 1 205 ? 23.165 -0.316 -1.329 1.00 63.38 205 SER A O 1
ATOM 1651 N N . ILE A 1 206 ? 20.983 0.150 -1.230 1.00 64.62 206 ILE A N 1
ATOM 1652 C CA . ILE A 1 206 ? 21.014 1.065 -2.392 1.00 64.62 206 ILE A CA 1
ATOM 1653 C C . ILE A 1 206 ? 22.060 2.175 -2.190 1.00 64.62 206 ILE A C 1
ATOM 1655 O O . ILE A 1 206 ? 22.692 2.606 -3.151 1.00 64.62 206 ILE A O 1
ATOM 1659 N N . ALA A 1 207 ? 22.281 2.606 -0.945 1.00 60.47 207 ALA A N 1
ATOM 1660 C CA . ALA A 1 207 ? 23.314 3.574 -0.605 1.00 60.47 207 ALA A CA 1
ATOM 1661 C C . ALA A 1 207 ? 24.718 3.069 -0.970 1.00 60.47 207 ALA A C 1
ATOM 1663 O O . ALA A 1 207 ? 25.458 3.796 -1.621 1.00 60.47 207 ALA A O 1
ATOM 1664 N N . GLU A 1 208 ? 25.082 1.834 -0.621 1.00 66.38 208 GLU A N 1
ATOM 1665 C CA . GLU A 1 208 ? 26.396 1.255 -0.944 1.00 66.38 208 GLU A CA 1
ATOM 1666 C C . GLU A 1 208 ? 26.618 1.127 -2.451 1.00 66.38 208 GLU A C 1
ATOM 1668 O O . GLU A 1 208 ? 27.696 1.461 -2.948 1.00 66.38 208 GLU A O 1
ATOM 1673 N N . ILE A 1 209 ? 25.578 0.740 -3.191 1.00 66.12 209 ILE A N 1
ATOM 1674 C CA . ILE A 1 209 ? 25.625 0.660 -4.654 1.00 66.12 209 ILE A CA 1
ATOM 1675 C C . ILE A 1 209 ? 25.811 2.054 -5.255 1.00 66.12 209 ILE A C 1
ATOM 1677 O O . ILE A 1 209 ? 26.716 2.257 -6.062 1.00 66.12 209 ILE A O 1
ATOM 1681 N N . LEU A 1 210 ? 25.023 3.041 -4.817 1.00 65.38 210 LEU A N 1
ATOM 1682 C CA . LEU A 1 210 ? 25.162 4.424 -5.275 1.00 65.38 210 LEU A CA 1
ATOM 1683 C C . LEU A 1 210 ? 26.524 5.021 -4.899 1.00 65.38 210 LEU A C 1
ATOM 1685 O O . LEU A 1 210 ? 27.107 5.735 -5.708 1.00 65.38 210 LEU A O 1
ATOM 1689 N N . PHE A 1 211 ? 27.071 4.713 -3.720 1.00 66.81 211 PHE A N 1
ATOM 1690 C CA . PHE A 1 211 ? 28.406 5.156 -3.309 1.00 66.81 211 PHE A CA 1
ATOM 1691 C C . PHE A 1 211 ? 29.520 4.512 -4.142 1.00 66.81 211 PHE A C 1
ATOM 1693 O O . PHE A 1 211 ? 30.490 5.193 -4.482 1.00 66.81 211 PHE A O 1
ATOM 1700 N N . ARG A 1 212 ? 29.403 3.225 -4.489 1.00 71.69 212 ARG A N 1
ATOM 1701 C CA . ARG A 1 212 ? 30.348 2.531 -5.379 1.00 71.69 212 ARG A CA 1
ATOM 1702 C C . ARG A 1 212 ? 30.325 3.138 -6.782 1.00 71.69 212 ARG A C 1
ATOM 1704 O O . ARG A 1 212 ? 31.381 3.506 -7.290 1.00 71.69 212 ARG A O 1
ATOM 1711 N N . GLU A 1 213 ? 29.133 3.313 -7.349 1.00 66.44 213 GLU A N 1
ATOM 1712 C CA . GLU A 1 213 ? 28.935 3.908 -8.677 1.00 66.44 213 GLU A CA 1
ATOM 1713 C C . GLU A 1 213 ? 29.371 5.386 -8.718 1.00 66.44 213 GLU A C 1
ATOM 1715 O O . GLU A 1 213 ? 30.028 5.837 -9.662 1.00 66.44 213 GLU A O 1
ATOM 1720 N N . ALA A 1 214 ? 29.089 6.151 -7.658 1.00 61.56 214 ALA A N 1
ATOM 1721 C CA . ALA A 1 214 ? 29.557 7.526 -7.528 1.00 61.56 214 ALA A CA 1
ATOM 1722 C C . ALA A 1 214 ? 31.085 7.588 -7.428 1.00 61.56 214 ALA A C 1
ATOM 1724 O O . ALA A 1 214 ? 31.691 8.454 -8.050 1.00 61.56 214 ALA A O 1
ATOM 1725 N N . LYS A 1 215 ? 31.744 6.657 -6.723 1.00 58.44 215 LYS A N 1
ATOM 1726 C CA . LYS A 1 215 ? 33.214 6.582 -6.705 1.00 58.44 215 LYS A CA 1
ATOM 1727 C C . LYS A 1 215 ? 33.784 6.328 -8.098 1.00 58.44 215 LYS A C 1
ATOM 1729 O O . LYS A 1 215 ? 34.726 7.015 -8.480 1.00 58.44 215 LYS A O 1
ATOM 1734 N N . THR A 1 216 ? 33.208 5.422 -8.885 1.00 57.66 216 THR A N 1
ATOM 1735 C CA . THR A 1 216 ? 33.657 5.183 -10.268 1.00 57.66 216 THR A CA 1
ATOM 1736 C C . THR A 1 216 ? 33.422 6.381 -11.191 1.00 57.66 216 THR A C 1
ATOM 1738 O O . THR A 1 216 ? 34.234 6.627 -12.080 1.00 57.66 216 THR A O 1
ATOM 1741 N N . PHE A 1 217 ? 32.372 7.172 -10.953 1.00 52.22 217 PHE A N 1
ATOM 1742 C CA . PHE A 1 217 ? 32.065 8.364 -11.749 1.00 52.22 217 PHE A CA 1
ATOM 1743 C C . PHE A 1 217 ? 32.879 9.605 -11.333 1.00 52.22 217 PHE A C 1
ATOM 1745 O O . PHE A 1 217 ? 33.237 10.436 -12.166 1.00 52.22 217 PHE A O 1
ATOM 1752 N N . VAL A 1 218 ? 33.198 9.734 -10.043 1.00 49.91 218 VAL A N 1
ATOM 1753 C CA . VAL A 1 218 ? 33.828 10.924 -9.447 1.00 49.91 218 VAL A CA 1
ATOM 1754 C C . VAL A 1 218 ? 35.359 10.798 -9.364 1.00 49.91 218 VAL A C 1
ATOM 1756 O O . VAL A 1 218 ? 36.055 11.814 -9.428 1.00 49.91 218 VAL A O 1
ATOM 1759 N N . SER A 1 219 ? 35.917 9.580 -9.298 1.00 51.34 219 SER A N 1
ATOM 1760 C CA . SER A 1 219 ? 37.372 9.355 -9.187 1.00 51.34 219 SER A CA 1
ATOM 1761 C C . SER A 1 219 ? 38.204 9.993 -10.317 1.00 51.34 219 SER A C 1
ATOM 1763 O O . SER A 1 219 ? 39.224 10.604 -10.001 1.00 51.34 219 SER A O 1
ATOM 1765 N N . PRO A 1 220 ? 37.792 9.975 -11.605 1.00 50.75 220 PRO A N 1
ATOM 1766 C CA . PRO A 1 220 ? 38.560 10.633 -12.669 1.00 50.75 220 PRO A CA 1
ATOM 1767 C C . PRO A 1 220 ? 38.470 12.167 -12.633 1.00 50.75 220 PRO A C 1
ATOM 1769 O O . PRO A 1 220 ? 39.307 12.857 -13.218 1.00 50.75 220 PRO A O 1
ATOM 1772 N N . PHE A 1 221 ? 37.434 12.709 -11.983 1.00 47.38 221 PHE A N 1
ATOM 1773 C CA . PHE A 1 221 ? 37.164 14.146 -11.920 1.00 47.38 221 PHE A CA 1
ATOM 1774 C C . PHE A 1 221 ? 37.861 14.798 -10.720 1.00 47.38 221 PHE A C 1
ATOM 1776 O O . PHE A 1 221 ? 38.425 15.882 -10.852 1.00 47.38 221 PHE A O 1
ATOM 1783 N N . ILE A 1 222 ? 37.897 14.115 -9.570 1.00 48.62 222 ILE A N 1
ATOM 1784 C CA . ILE A 1 222 ? 38.572 14.606 -8.360 1.00 48.62 222 ILE A CA 1
ATOM 1785 C C . ILE A 1 222 ? 40.102 14.551 -8.494 1.00 48.62 222 ILE A C 1
ATOM 1787 O O . ILE A 1 222 ? 40.766 15.508 -8.095 1.00 48.62 222 ILE A O 1
ATOM 1791 N N . GLU A 1 223 ? 40.678 13.520 -9.126 1.00 49.06 223 GLU A N 1
ATOM 1792 C CA . GLU A 1 223 ? 42.137 13.452 -9.342 1.00 49.06 223 GLU A CA 1
ATOM 1793 C C . GLU A 1 223 ? 42.669 14.533 -10.298 1.00 49.06 223 GLU A C 1
ATOM 1795 O O . GLU A 1 223 ? 43.838 14.910 -10.213 1.00 49.06 223 GLU A O 1
ATOM 1800 N N . LYS A 1 224 ? 41.820 15.073 -11.184 1.00 51.81 224 LYS A N 1
ATOM 1801 C CA . LYS A 1 224 ? 42.174 16.195 -12.070 1.00 51.81 224 LYS A CA 1
ATOM 1802 C C . LYS A 1 224 ? 41.892 17.576 -11.475 1.00 51.81 224 LYS A C 1
ATOM 1804 O O . LYS A 1 224 ? 42.474 18.546 -11.955 1.00 51.81 224 LYS A O 1
ATOM 1809 N N . ALA A 1 225 ? 41.011 17.681 -10.479 1.00 50.22 225 ALA A N 1
ATOM 1810 C CA . ALA A 1 225 ? 40.532 18.963 -9.955 1.00 50.22 225 ALA A CA 1
ATOM 1811 C C . ALA A 1 225 ? 41.147 19.376 -8.605 1.00 50.22 225 ALA A C 1
ATOM 1813 O O . ALA A 1 225 ? 41.047 20.546 -8.238 1.00 50.22 225 ALA A O 1
ATOM 1814 N N . LEU A 1 226 ? 41.796 18.466 -7.868 1.00 45.25 226 LEU A N 1
ATOM 1815 C CA . LEU A 1 226 ? 42.501 18.824 -6.635 1.00 45.25 226 LEU A CA 1
ATOM 1816 C C . LEU A 1 226 ? 43.960 19.219 -6.926 1.00 45.25 226 LEU A C 1
ATOM 1818 O O . LEU A 1 226 ? 44.734 18.382 -7.399 1.00 45.25 226 LEU A O 1
ATOM 1822 N N . PRO A 1 227 ? 44.391 20.460 -6.622 1.00 48.62 227 PRO A N 1
ATOM 1823 C CA . PRO A 1 227 ? 45.808 20.791 -6.640 1.00 48.62 227 PRO A CA 1
ATOM 1824 C C . PRO A 1 227 ? 46.549 19.904 -5.631 1.00 48.62 227 PRO A C 1
ATOM 1826 O O . PRO A 1 227 ? 46.114 19.730 -4.491 1.00 48.62 227 PRO A O 1
ATOM 1829 N N . LYS A 1 228 ? 47.684 19.331 -6.051 1.00 53.94 228 LYS A N 1
ATOM 1830 C CA . LYS A 1 228 ? 48.585 18.590 -5.162 1.00 53.94 228 LYS A CA 1
ATOM 1831 C C . LYS A 1 228 ? 49.083 19.533 -4.067 1.00 53.94 228 LYS A C 1
ATOM 1833 O O . LYS A 1 228 ? 49.988 20.325 -4.304 1.00 53.94 228 LYS A O 1
ATOM 1838 N N . GLY A 1 229 ? 48.493 19.422 -2.882 1.00 57.03 229 GLY A N 1
ATOM 1839 C CA . GLY A 1 229 ? 48.930 20.134 -1.687 1.00 57.03 229 GLY A CA 1
ATOM 1840 C C . GLY A 1 229 ? 47.825 20.965 -1.053 1.00 57.03 229 GLY A C 1
ATOM 1841 O O . GLY A 1 229 ? 47.760 22.172 -1.252 1.00 57.03 229 GLY A O 1
ATOM 1842 N N . LEU A 1 230 ? 47.011 20.329 -0.214 1.00 42.19 230 LEU A N 1
ATOM 1843 C CA . LEU A 1 230 ? 46.374 21.013 0.906 1.00 42.19 230 LEU A CA 1
ATOM 1844 C C . LEU A 1 230 ? 46.780 20.285 2.196 1.00 42.19 230 LEU A C 1
ATOM 1846 O O . LEU A 1 230 ? 46.774 19.050 2.218 1.00 42.19 230 LEU A O 1
ATOM 1850 N N . PRO A 1 231 ? 47.204 21.021 3.237 1.00 47.59 231 PRO A N 1
ATOM 1851 C CA . PRO A 1 231 ? 47.695 20.435 4.474 1.00 47.59 231 PRO A CA 1
ATOM 1852 C C . PRO A 1 231 ? 46.549 19.782 5.253 1.00 47.59 231 PRO A C 1
ATOM 1854 O O . PRO A 1 231 ? 45.426 20.285 5.269 1.00 47.59 231 PRO A O 1
ATOM 1857 N N . GLN A 1 232 ? 46.853 18.662 5.911 1.00 43.50 232 GLN A N 1
ATOM 1858 C CA . GLN A 1 232 ? 45.940 17.999 6.840 1.00 43.50 232 GLN A CA 1
ATOM 1859 C C . GLN A 1 232 ? 45.540 18.983 7.945 1.00 43.50 232 GLN A C 1
ATOM 1861 O O . GLN A 1 232 ? 46.391 19.455 8.700 1.00 43.50 232 GLN A O 1
ATOM 1866 N N . ALA A 1 233 ? 44.248 19.301 8.027 1.00 40.62 233 ALA A N 1
ATOM 1867 C CA . ALA A 1 233 ? 43.700 20.048 9.147 1.00 40.62 233 ALA A CA 1
ATOM 1868 C C . ALA A 1 233 ? 43.694 19.147 10.391 1.00 40.62 233 ALA A C 1
ATOM 1870 O O . ALA A 1 233 ? 43.197 18.021 10.355 1.00 40.62 233 ALA A O 1
ATOM 1871 N N . ALA A 1 234 ? 44.297 19.655 11.463 1.00 42.34 234 ALA A N 1
ATOM 1872 C CA . ALA A 1 234 ? 44.398 19.009 12.759 1.00 42.34 234 ALA A CA 1
ATOM 1873 C C . ALA A 1 234 ? 43.014 18.782 13.388 1.00 42.34 234 ALA A C 1
ATOM 1875 O O . ALA A 1 234 ? 42.126 19.629 13.289 1.00 42.34 234 ALA A O 1
ATOM 1876 N N . ALA A 1 235 ? 42.875 17.631 14.042 1.00 38.69 235 ALA A N 1
ATOM 1877 C CA . ALA A 1 235 ? 41.711 17.245 14.822 1.00 38.69 235 ALA A CA 1
ATOM 1878 C C . ALA A 1 235 ? 41.521 18.152 16.050 1.00 38.69 235 ALA A C 1
ATOM 1880 O O . ALA A 1 235 ? 42.491 18.462 16.747 1.00 38.69 235 ALA A O 1
ATOM 1881 N N . ILE A 1 236 ? 40.264 18.509 16.323 1.00 42.88 236 ILE A N 1
ATOM 1882 C CA . ILE A 1 236 ? 39.739 18.844 17.654 1.00 42.88 236 ILE A CA 1
ATOM 1883 C C . ILE A 1 236 ? 38.517 17.956 17.865 1.00 42.88 236 ILE A C 1
ATOM 1885 O O . ILE A 1 236 ? 37.697 17.890 16.919 1.00 42.88 236 ILE A O 1
#

Radius of gyration: 27.13 Å; chains: 1; bounding box: 74×38×69 Å

Foldseek 3Di:
DDDAQDDPDDPVLVVLCVVVVQQPDDDPDPVSPCVCHVVVSQVSCVVVVHADAFLAPVGGPDGVVPVVCVCPLVPDDQCDQCSVVHHHDAPVSDPDRDADPVCVVVVPPNNVRVVVVVVCVVCVPPDDPVDDVCVVCVCVVLVVVLVLLVLQPCPQKDPVQQCVQCVVCVVVPDSVSSSVCCSPPVVPVPTDIDGPDDRPCVPDPPVVSVVVVCCVVCVVVCVVPDDPDDDDDDDD

Sequence (236 aa):
MRHTPVALLLQEGLQVLQEDGRVLACYEDMRDTIYYAEVGASATILERGYTIDSLMLRYKGVDWRNQSNWDCNAGLNPYAEYAYDGLVLNPLEVLFVKVKAFQLQTDWTSATMATTYDRWSSQASGGAVNTNAYQDRKSSYRLSKAITMRIRGSACFDFDLYRSRSPDLAGLVDNDQLWEHFLRDGQFEGRAFRFTCPNPLHDESIAEILFREAKTFVSPFIEKALPKGLPQAAAI

Secondary structure (DSSP, 8-state):
----------HHHHHHHHHHSSTT---SSHHHIIIIIIIHHHHHHHHTT-----SSTTTTT--TTSGGGSSGGGG--TTSTTTBTTBPPPTTSSS-----HHHHHTT-HHHHHHHHHHHHHHHTTT--TT--HHHHTHHHHHHHHHHHHHHH-STTB-HHHHHHT-GGGTT--SHHHHHHHHHHTGGGTT----BSS--GGGTS-HHHHHHHHHHHHHHHHHHHHS-S--PPPPP-